Protein AF-A0A813C758-F1 (afdb_monomer_lite)

Organism: NCBI:txid1628268

Sequence (324 aa):
APADGSQAPSGPLAGEELGALRLGPLGNLARGEGVETLFAWAGPSEQALHRPSVRCGAGGLLHAEFRHLRARSARAPIFVEQIYHGRGSFESPLPLVYLLDDDVNPSMRVTAFLLKHRAGGFMVALPNTHAVSGIVTGLSEDGADQPSGFTEAEVACETPRRRPVGSVSVLLVDVPWSGLDLFRRGSSLRSSSLQLISILSGGAVVRPILAAALAAADAWINQAMAEPELQESMGEYATAAEEAAEDEVDGEGENEGEEPEPNEELARLRAHILERAAQSHPPPTGVGRASGAHGRRGARHLFPAGAGTGLSGGDLEHLRAAAG

Structure (mmCIF, N/CA/C/O backbone):
data_AF-A0A813C758-F1
#
_entry.id   AF-A0A813C758-F1
#
loop_
_atom_site.group_PDB
_atom_site.id
_atom_site.type_symbol
_atom_site.label_atom_id
_atom_site.label_alt_id
_atom_site.label_comp_id
_atom_site.label_asym_id
_atom_site.label_entity_id
_atom_site.label_seq_id
_atom_site.pdbx_PDB_ins_code
_atom_site.Cartn_x
_atom_site.Cartn_y
_atom_site.Cartn_z
_atom_site.occupancy
_atom_site.B_iso_or_equiv
_atom_site.auth_seq_id
_atom_site.auth_comp_id
_atom_site.auth_asym_id
_atom_site.auth_atom_id
_atom_site.pdbx_PDB_model_num
ATOM 1 N N . ALA A 1 1 ? -67.950 2.908 -24.629 1.00 43.66 1 ALA A N 1
ATOM 2 C CA . ALA A 1 1 ? -66.560 2.399 -24.676 1.00 43.66 1 ALA A CA 1
ATOM 3 C C . ALA A 1 1 ? -65.699 3.469 -25.345 1.00 43.66 1 ALA A C 1
ATOM 5 O O . ALA A 1 1 ? -66.255 4.199 -26.154 1.00 43.66 1 ALA A O 1
ATOM 6 N N . PRO A 1 2 ? -64.458 3.677 -24.884 1.00 64.62 2 PRO A N 1
ATOM 7 C CA . PRO A 1 2 ? -63.990 4.935 -24.300 1.00 64.62 2 PRO A CA 1
ATOM 8 C C . PRO A 1 2 ? -63.661 6.017 -25.333 1.00 64.62 2 PRO A C 1
ATOM 10 O O . PRO A 1 2 ? -63.225 5.711 -26.438 1.00 64.62 2 PRO A O 1
ATOM 13 N N . ALA A 1 3 ? -63.841 7.274 -24.924 1.00 50.78 3 ALA A N 1
ATOM 14 C CA . ALA A 1 3 ? -63.356 8.452 -25.624 1.00 50.78 3 ALA A CA 1
ATOM 15 C C . ALA A 1 3 ? -62.411 9.231 -24.700 1.00 50.78 3 ALA A C 1
ATOM 17 O O . ALA A 1 3 ? -62.763 9.570 -23.570 1.00 50.78 3 ALA A O 1
ATOM 18 N N . ASP A 1 4 ? -61.207 9.420 -25.227 1.00 51.53 4 ASP A N 1
ATOM 19 C CA . ASP A 1 4 ? -60.318 10.574 -25.117 1.00 51.53 4 ASP A CA 1
ATOM 20 C C . ASP A 1 4 ? -60.918 11.857 -24.519 1.00 51.53 4 ASP A C 1
ATOM 22 O O . ASP A 1 4 ? -62.048 12.237 -24.833 1.00 51.53 4 ASP A O 1
ATOM 26 N N . GLY A 1 5 ? -60.114 12.598 -23.750 1.00 50.66 5 GLY A N 1
ATOM 27 C CA . GLY A 1 5 ? -60.519 13.933 -23.312 1.00 50.66 5 GLY A CA 1
ATOM 28 C C . GLY A 1 5 ? -59.618 14.621 -22.293 1.00 50.66 5 GLY A C 1
ATOM 29 O O . GLY A 1 5 ? -60.009 14.793 -21.147 1.00 50.66 5 GLY A O 1
ATOM 30 N N . SER A 1 6 ? -58.432 15.038 -22.741 1.00 51.72 6 SER A N 1
ATOM 31 C CA . SER A 1 6 ? -57.832 16.360 -22.487 1.00 51.72 6 SER A CA 1
ATOM 32 C C . SER A 1 6 ? -58.446 17.233 -21.369 1.00 51.72 6 SER A C 1
ATOM 34 O O . SER A 1 6 ? -59.533 17.788 -21.537 1.00 51.72 6 SER A O 1
ATOM 36 N N . GLN A 1 7 ? -57.664 17.517 -20.320 1.00 51.41 7 GLN A N 1
ATOM 37 C CA . GLN A 1 7 ? -57.839 18.699 -19.464 1.00 51.41 7 GLN A CA 1
ATOM 38 C C . GLN A 1 7 ? -56.480 19.299 -19.052 1.00 51.41 7 GLN A C 1
ATOM 40 O O . GLN A 1 7 ? -55.715 18.709 -18.296 1.00 51.41 7 GLN A O 1
ATOM 45 N N . ALA A 1 8 ? -56.205 20.498 -19.573 1.00 50.47 8 ALA A N 1
ATOM 46 C CA . ALA A 1 8 ? -55.402 21.555 -18.939 1.00 50.47 8 ALA A CA 1
ATOM 47 C C . ALA A 1 8 ? -56.215 22.152 -17.741 1.00 50.47 8 ALA A C 1
ATOM 49 O O . ALA A 1 8 ? -57.393 21.793 -17.651 1.00 50.47 8 ALA A O 1
ATOM 50 N N . PRO A 1 9 ? -55.730 23.077 -16.867 1.00 59.28 9 PRO A N 1
ATOM 51 C CA . PRO A 1 9 ? -54.658 24.046 -17.098 1.00 59.28 9 PRO A CA 1
ATOM 52 C C . PRO A 1 9 ? -53.744 24.417 -15.906 1.00 59.28 9 PRO A C 1
ATOM 54 O O . PRO A 1 9 ? -53.947 24.090 -14.741 1.00 59.28 9 PRO A O 1
ATOM 57 N N . SER A 1 10 ? -52.737 25.191 -16.293 1.00 47.91 10 SER A N 1
ATOM 58 C CA . SER A 1 10 ? -51.883 26.112 -15.551 1.00 47.91 10 SER A CA 1
ATOM 59 C C . SER A 1 10 ? -52.571 26.862 -14.400 1.00 47.91 10 SER A C 1
ATOM 61 O O . SER A 1 10 ? -53.622 27.473 -14.585 1.00 47.91 10 SER A O 1
ATOM 63 N N . GLY A 1 11 ? -51.895 26.922 -13.251 1.00 44.00 11 GLY A N 1
ATOM 64 C CA . GLY A 1 11 ? -52.175 27.849 -12.156 1.00 44.00 11 GLY A CA 1
ATOM 65 C C . GLY A 1 11 ? -50.858 28.375 -11.562 1.00 44.00 11 GLY A C 1
ATOM 66 O O . GLY A 1 11 ? -49.963 27.564 -11.320 1.00 44.00 11 GLY A O 1
ATOM 67 N N . PRO A 1 12 ? -50.698 29.696 -11.352 1.00 59.31 12 PRO A N 1
ATOM 68 C CA . PRO A 1 12 ? -49.498 30.289 -10.773 1.00 59.31 12 PRO A CA 1
ATOM 69 C C . PRO A 1 12 ? -49.669 30.471 -9.263 1.00 59.31 12 PRO A C 1
ATOM 71 O O . PRO A 1 12 ? -50.702 30.977 -8.837 1.00 59.31 12 PRO A O 1
ATOM 74 N N . LEU A 1 13 ? -48.650 30.158 -8.460 1.00 50.31 13 LEU A N 1
ATOM 75 C CA . LEU A 1 13 ? -48.518 30.734 -7.121 1.00 50.31 13 LEU A CA 1
ATOM 76 C C . LEU A 1 13 ? -47.049 31.023 -6.811 1.00 50.31 13 LEU A C 1
ATOM 78 O O . LEU A 1 13 ? -46.212 30.131 -6.707 1.00 50.31 13 LEU A O 1
ATOM 82 N N . ALA A 1 14 ? -46.787 32.322 -6.706 1.00 45.34 14 ALA A N 1
ATOM 83 C CA . ALA A 1 14 ? -45.608 32.924 -6.124 1.00 45.34 14 ALA A CA 1
ATOM 84 C C . ALA A 1 14 ? -45.497 32.578 -4.631 1.00 45.34 14 ALA A C 1
ATOM 86 O O . ALA A 1 14 ? -46.507 32.416 -3.945 1.00 45.34 14 ALA A O 1
ATOM 87 N N . GLY A 1 15 ? -44.264 32.523 -4.134 1.00 41.78 15 GLY A N 1
ATOM 88 C CA . GLY A 1 15 ? -43.967 32.329 -2.720 1.00 41.78 15 GLY A CA 1
ATOM 89 C C . GLY A 1 15 ? -42.474 32.156 -2.478 1.00 41.78 15 GLY A C 1
ATOM 90 O O . GLY A 1 15 ? -42.035 31.085 -2.078 1.00 41.78 15 GLY A O 1
ATOM 91 N N . GLU A 1 16 ? -41.697 33.200 -2.776 1.00 46.56 16 GLU A N 1
ATOM 92 C CA . GLU A 1 16 ? -40.338 33.374 -2.260 1.00 46.56 16 GLU A CA 1
ATOM 93 C C . GLU A 1 16 ? -40.378 33.439 -0.723 1.00 46.56 16 GLU A C 1
ATOM 95 O O . GLU A 1 16 ? -40.901 34.394 -0.156 1.00 46.56 16 GLU A O 1
ATOM 100 N N . GLU A 1 17 ? -39.779 32.461 -0.044 1.00 44.97 17 GLU A N 1
ATOM 101 C CA . GLU A 1 17 ? -39.251 32.641 1.311 1.00 44.97 17 GLU A CA 1
ATOM 102 C C . GLU A 1 17 ? -37.758 32.306 1.301 1.00 44.97 17 GLU A C 1
ATOM 104 O O . GLU A 1 17 ? -37.331 31.154 1.383 1.00 44.97 17 GLU A O 1
ATOM 109 N N . LEU A 1 18 ? -36.947 33.357 1.178 1.00 49.91 18 LEU A N 1
ATOM 110 C CA . LEU A 1 18 ? -35.521 33.329 1.466 1.00 49.91 18 LEU A CA 1
ATOM 111 C C . LEU A 1 18 ? -35.336 33.353 2.988 1.00 49.91 18 LEU A C 1
ATOM 113 O O . LEU A 1 18 ? -35.460 34.393 3.636 1.00 49.91 18 LEU A O 1
ATOM 117 N N . GLY A 1 19 ? -35.013 32.193 3.555 1.00 41.62 19 GLY A N 1
ATOM 118 C CA . GLY A 1 19 ? -34.538 32.065 4.929 1.00 41.62 19 GLY A CA 1
ATOM 119 C C . GLY A 1 19 ? -33.162 32.710 5.092 1.00 41.62 19 GLY A C 1
ATOM 120 O O . GLY A 1 19 ? -32.136 32.117 4.765 1.00 41.62 19 GLY A O 1
ATOM 121 N N . ALA A 1 20 ? -33.149 33.934 5.615 1.00 41.50 20 ALA A N 1
ATOM 122 C CA . ALA A 1 20 ? -31.956 34.656 6.032 1.00 41.50 20 ALA A CA 1
ATOM 123 C C . ALA A 1 20 ? -31.310 33.993 7.264 1.00 41.50 20 ALA A C 1
ATOM 125 O O . ALA A 1 20 ? -31.869 34.000 8.364 1.00 41.50 20 ALA A O 1
ATOM 126 N N . LEU A 1 21 ? -30.096 33.459 7.100 1.00 43.59 21 LEU A N 1
ATOM 127 C CA . LEU A 1 21 ? -29.238 33.079 8.221 1.00 43.59 21 LEU A CA 1
ATOM 128 C C . LEU A 1 21 ? -28.678 34.342 8.885 1.00 43.59 21 LEU A C 1
ATOM 130 O O . LEU A 1 21 ? -27.930 35.118 8.293 1.00 43.59 21 LEU A O 1
ATOM 134 N N . ARG A 1 22 ? -29.077 34.534 10.145 1.00 38.88 22 ARG A N 1
ATOM 135 C CA . ARG A 1 22 ? -28.585 35.565 11.060 1.00 38.88 22 ARG A CA 1
ATOM 136 C C . ARG A 1 22 ? -27.088 35.385 11.326 1.00 38.88 22 ARG A C 1
ATOM 138 O O . ARG A 1 22 ? -26.687 34.442 12.003 1.00 38.88 22 ARG A O 1
ATOM 145 N N . LEU A 1 23 ? -26.289 36.349 10.877 1.00 41.66 23 LEU A N 1
ATOM 146 C CA . LEU A 1 23 ? -24.963 36.632 11.422 1.00 41.66 23 LEU A CA 1
ATOM 147 C C . LEU A 1 23 ? -25.129 37.373 12.758 1.00 41.66 23 LEU A C 1
ATOM 149 O O . LEU A 1 23 ? -25.805 38.400 12.831 1.00 41.66 23 LEU A O 1
ATOM 153 N N . GLY A 1 24 ? -24.549 36.820 13.824 1.00 40.53 24 GLY A N 1
ATOM 154 C CA . GLY A 1 24 ? -24.479 37.455 15.141 1.00 40.53 24 GLY A CA 1
ATOM 155 C C . GLY A 1 24 ? -23.374 38.524 15.210 1.00 40.53 24 GLY A C 1
ATOM 156 O O . GLY A 1 24 ? -22.383 38.416 14.487 1.00 40.53 24 GLY A O 1
ATOM 157 N N . PRO A 1 25 ? -23.518 39.554 16.065 1.00 49.56 25 PRO A N 1
ATOM 158 C CA . PRO A 1 25 ? -22.588 40.678 16.125 1.00 49.56 25 PRO A CA 1
ATOM 159 C C . PRO A 1 25 ? -21.361 40.375 16.999 1.00 49.56 25 PRO A C 1
ATOM 161 O O . PRO A 1 25 ? -21.489 40.027 18.172 1.00 49.56 25 PRO A O 1
ATOM 164 N N . LEU A 1 26 ? -20.165 40.589 16.443 1.00 38.47 26 LEU A N 1
ATOM 165 C CA . LEU A 1 26 ? -18.926 40.741 17.207 1.00 38.47 26 LEU A CA 1
ATOM 166 C C . LEU A 1 26 ? -18.794 42.206 17.639 1.00 38.47 26 LEU A C 1
ATOM 168 O O . LEU A 1 26 ? -18.576 43.099 16.821 1.00 38.47 26 LEU A O 1
ATOM 172 N N . GLY A 1 27 ? -18.982 42.439 18.937 1.00 39.25 27 GLY A N 1
ATOM 173 C CA . GLY A 1 27 ? -18.745 43.716 19.601 1.00 39.25 27 GLY A CA 1
ATOM 174 C C . GLY A 1 27 ? -17.296 43.844 20.073 1.00 39.25 27 GLY A C 1
ATOM 175 O O . GLY A 1 27 ? -16.755 42.946 20.711 1.00 39.25 27 GLY A O 1
ATOM 176 N N . ASN A 1 28 ? -16.708 44.992 19.742 1.00 39.12 28 ASN A N 1
ATOM 177 C CA . ASN A 1 28 ? -15.352 45.448 20.038 1.00 39.12 28 ASN A CA 1
ATOM 178 C C . ASN A 1 28 ? -15.055 45.675 21.532 1.00 39.12 28 ASN A C 1
ATOM 180 O O . ASN A 1 28 ? -15.877 46.249 22.241 1.00 39.12 28 ASN A O 1
ATOM 184 N N . LEU A 1 29 ? -13.803 45.417 21.927 1.00 37.94 29 LEU A N 1
ATOM 185 C CA . LEU A 1 29 ? -13.019 46.172 22.923 1.00 37.94 29 LEU A CA 1
ATOM 186 C C . LEU A 1 29 ? -11.552 46.137 22.415 1.00 37.94 29 LEU A C 1
ATOM 188 O O . LEU A 1 29 ? -10.986 45.058 22.301 1.00 37.94 29 LEU A O 1
ATOM 192 N N . ALA A 1 30 ? -11.007 47.198 21.796 1.00 36.88 30 ALA A N 1
ATOM 193 C CA . ALA A 1 30 ? -10.188 48.270 22.407 1.00 36.88 30 ALA A CA 1
ATOM 194 C C . ALA A 1 30 ? -9.102 47.729 23.371 1.00 36.88 30 ALA A C 1
ATOM 196 O O . ALA A 1 30 ? -9.439 46.980 24.274 1.00 36.88 30 ALA A O 1
ATOM 197 N N . ARG A 1 31 ? -7.810 48.088 23.345 1.00 36.16 31 ARG A N 1
ATOM 198 C CA . ARG A 1 31 ? -7.036 49.227 22.805 1.00 36.16 31 ARG A CA 1
ATOM 199 C C . ARG A 1 31 ? -5.538 48.924 23.061 1.00 36.16 31 ARG A C 1
ATOM 201 O O . ARG A 1 31 ? -5.247 48.211 24.014 1.00 36.16 31 ARG A O 1
ATOM 208 N N . GLY A 1 32 ? -4.627 49.563 22.322 1.00 30.53 32 GLY A N 1
ATOM 209 C CA . GLY A 1 32 ? -3.203 49.713 22.684 1.00 30.53 32 GLY A CA 1
ATOM 210 C C . GLY A 1 32 ? -2.290 49.693 21.454 1.00 30.53 32 GLY A C 1
ATOM 211 O O . GLY A 1 32 ? -2.006 48.618 20.952 1.00 30.53 32 GLY A O 1
ATOM 212 N N . GLU A 1 33 ? -2.072 50.843 20.799 1.00 35.44 33 GLU A N 1
ATOM 213 C CA . GLU A 1 33 ? -0.770 51.562 20.775 1.00 35.44 33 GLU A CA 1
ATOM 214 C C . GLU A 1 33 ? 0.324 50.751 20.039 1.00 35.44 33 GLU A C 1
ATOM 216 O O . GLU A 1 33 ? 0.753 49.717 20.519 1.00 35.44 33 GLU A O 1
ATOM 221 N N . GLY A 1 34 ? 0.812 51.068 18.837 1.00 33.19 34 GLY A N 1
ATOM 222 C CA . GLY A 1 34 ? 1.019 52.353 18.181 1.00 33.19 34 GLY A CA 1
ATOM 223 C C . GLY A 1 34 ? 2.516 52.664 18.159 1.00 33.19 34 GLY A C 1
ATOM 224 O O . GLY A 1 34 ? 2.966 53.322 19.079 1.00 33.19 34 GLY A O 1
ATOM 225 N N . VAL A 1 35 ? 3.264 52.223 17.135 1.00 32.66 35 VAL A N 1
ATOM 226 C CA . VAL A 1 35 ? 4.523 52.862 16.693 1.00 32.66 35 VAL A CA 1
ATOM 227 C C . VAL A 1 35 ? 4.731 52.580 15.200 1.00 32.66 35 VAL A C 1
ATOM 229 O O . VAL A 1 35 ? 4.843 51.432 14.774 1.00 32.66 35 VAL A O 1
ATOM 232 N N . GLU A 1 36 ? 4.761 53.650 14.413 1.00 33.16 36 GLU A N 1
ATOM 233 C CA . GLU A 1 36 ? 5.214 53.689 13.025 1.00 33.16 36 GLU A CA 1
ATOM 234 C C . GLU A 1 36 ? 6.724 53.445 12.950 1.00 33.16 36 GLU A C 1
ATOM 236 O O . GLU A 1 36 ? 7.486 54.061 13.695 1.00 33.16 36 GLU A O 1
ATOM 241 N N . THR A 1 37 ? 7.200 52.657 11.984 1.00 29.64 37 THR A N 1
ATOM 242 C CA . THR A 1 37 ? 8.491 52.965 11.348 1.00 29.64 37 THR A CA 1
ATOM 243 C C . THR A 1 37 ? 8.544 52.399 9.931 1.00 29.64 37 THR A C 1
ATOM 245 O O . THR A 1 37 ? 8.705 51.203 9.709 1.00 29.64 37 THR A O 1
ATOM 248 N N . LEU A 1 38 ? 8.407 53.304 8.960 1.00 29.16 38 LEU A N 1
ATOM 249 C CA . LEU A 1 38 ? 8.985 53.177 7.626 1.00 29.16 38 LEU A CA 1
ATOM 250 C C . LEU A 1 38 ? 10.497 52.983 7.754 1.00 29.16 38 LEU A C 1
ATOM 252 O O . LEU A 1 38 ? 11.125 53.800 8.413 1.00 29.16 38 LEU A O 1
ATOM 256 N N . PHE A 1 39 ? 11.086 52.030 7.033 1.00 25.33 39 PHE A N 1
ATOM 257 C CA . PHE A 1 39 ? 12.361 52.269 6.356 1.00 25.33 39 PHE A CA 1
ATOM 258 C C . PHE A 1 39 ? 12.508 51.341 5.149 1.00 25.33 39 PHE A C 1
ATOM 260 O O . PHE A 1 39 ? 12.476 50.118 5.249 1.00 25.33 39 PHE A O 1
ATOM 267 N N . ALA A 1 40 ? 12.663 51.983 3.995 1.00 31.52 40 ALA A N 1
ATOM 268 C CA . ALA A 1 40 ? 13.217 51.409 2.787 1.00 31.52 40 ALA A CA 1
ATOM 269 C C . ALA A 1 40 ? 14.642 50.905 3.049 1.00 31.52 40 ALA A C 1
ATOM 271 O O . ALA A 1 40 ? 15.398 51.550 3.780 1.00 31.52 40 ALA A O 1
ATOM 272 N N . TRP A 1 41 ? 15.043 49.824 2.378 1.00 27.16 41 TRP A N 1
ATOM 273 C CA . TRP A 1 41 ? 16.459 49.515 2.227 1.00 27.16 41 TRP A CA 1
ATOM 274 C C . TRP A 1 41 ? 16.791 49.129 0.791 1.00 27.16 41 TRP A C 1
ATOM 276 O O . TRP A 1 41 ? 16.258 48.182 0.218 1.00 27.16 41 TRP A O 1
ATOM 286 N N . ALA A 1 42 ? 17.647 49.968 0.223 1.00 28.84 42 ALA A N 1
ATOM 287 C CA . ALA A 1 42 ? 18.334 49.805 -1.034 1.00 28.84 42 ALA A CA 1
ATOM 288 C C . ALA A 1 42 ? 19.498 48.808 -0.872 1.00 28.84 42 ALA A C 1
ATOM 290 O O . ALA A 1 42 ? 20.030 48.642 0.225 1.00 28.84 42 ALA A O 1
ATOM 291 N N . GLY A 1 43 ? 19.952 48.208 -1.978 1.00 28.72 43 GLY A N 1
ATOM 292 C CA . GLY A 1 43 ? 21.362 47.796 -2.085 1.00 28.72 43 GLY A CA 1
ATOM 293 C C . GLY A 1 43 ? 22.289 49.028 -2.043 1.00 28.72 43 GLY A C 1
ATOM 294 O O . GLY A 1 43 ? 21.778 50.149 -1.979 1.00 28.72 43 GLY A O 1
ATOM 295 N N . PRO A 1 44 ? 23.627 48.906 -2.153 1.00 46.47 44 PRO A N 1
ATOM 296 C CA . PRO A 1 44 ? 24.441 47.735 -2.500 1.00 46.47 44 PRO A CA 1
ATOM 297 C C . PRO A 1 44 ? 25.614 47.497 -1.513 1.00 46.47 44 PRO A C 1
ATOM 299 O O . PRO A 1 44 ? 25.881 48.315 -0.638 1.00 46.47 44 PRO A O 1
ATOM 302 N N . SER A 1 45 ? 26.375 46.412 -1.681 1.00 29.70 45 SER A N 1
ATOM 303 C CA . SER A 1 45 ? 27.853 46.461 -1.658 1.00 29.70 45 SER A CA 1
ATOM 304 C C . SER A 1 45 ? 28.472 45.087 -1.900 1.00 29.70 45 SER A C 1
ATOM 306 O O . SER A 1 45 ? 28.132 44.088 -1.271 1.00 29.70 45 SER A O 1
ATOM 308 N N . GLU A 1 46 ? 29.413 45.084 -2.840 1.00 38.97 46 GLU A N 1
ATOM 309 C CA . GLU A 1 46 ? 30.468 44.095 -2.981 1.00 38.97 46 GLU A CA 1
ATOM 310 C C . GLU A 1 46 ? 31.170 43.865 -1.643 1.00 38.97 46 GLU A C 1
ATOM 312 O O . GLU A 1 46 ? 31.615 44.813 -0.997 1.00 38.97 46 GLU A O 1
ATOM 317 N N . GLN A 1 47 ? 31.381 42.601 -1.293 1.00 35.38 47 GLN A N 1
ATOM 318 C CA . GLN A 1 47 ? 32.614 42.203 -0.636 1.00 35.38 47 GLN A CA 1
ATOM 319 C C . GLN A 1 47 ? 32.955 40.768 -1.022 1.00 35.38 47 GLN A C 1
ATOM 321 O O . GLN A 1 47 ? 32.213 39.816 -0.788 1.00 35.38 47 GLN A O 1
ATOM 326 N N . ALA A 1 48 ? 34.093 40.672 -1.700 1.00 43.12 48 ALA A N 1
ATOM 327 C CA . ALA A 1 48 ? 34.728 39.458 -2.146 1.00 43.12 48 ALA A CA 1
ATOM 328 C C . ALA A 1 48 ? 35.072 38.555 -0.957 1.00 43.12 48 ALA A C 1
ATOM 330 O O . ALA A 1 48 ? 35.834 38.942 -0.073 1.00 43.12 48 ALA A O 1
ATOM 331 N N . LEU A 1 49 ? 34.587 37.317 -0.997 1.00 35.34 49 LEU A N 1
ATOM 332 C CA . LEU A 1 49 ? 35.181 36.211 -0.262 1.00 35.34 49 LEU A CA 1
ATOM 333 C C . LEU A 1 49 ? 35.468 35.070 -1.236 1.00 35.34 49 LEU A C 1
ATOM 335 O O . LEU A 1 49 ? 34.604 34.579 -1.961 1.00 35.34 49 LEU A O 1
ATOM 339 N N . HIS A 1 50 ? 36.753 34.733 -1.263 1.00 33.47 50 HIS A N 1
ATOM 340 C CA . HIS A 1 50 ? 37.410 33.654 -1.979 1.00 33.47 50 HIS A CA 1
ATOM 341 C C . HIS A 1 50 ? 36.537 32.408 -2.192 1.00 33.47 50 HIS A C 1
ATOM 343 O O . HIS A 1 50 ? 36.257 31.658 -1.260 1.00 33.47 50 HIS A O 1
ATOM 349 N N . ARG A 1 51 ? 36.221 32.113 -3.459 1.00 31.86 51 ARG A N 1
ATOM 350 C CA . ARG A 1 51 ? 35.928 30.743 -3.897 1.00 31.86 51 ARG A CA 1
ATOM 351 C C . ARG A 1 51 ? 37.254 30.013 -4.133 1.00 31.86 51 ARG A C 1
ATOM 353 O O . ARG A 1 51 ? 38.066 30.517 -4.914 1.00 31.86 51 ARG A O 1
ATOM 360 N N . PRO A 1 52 ? 37.499 28.831 -3.542 1.00 32.28 52 PRO A N 1
ATOM 361 C CA . PRO A 1 52 ? 38.525 27.947 -4.065 1.00 32.28 52 PRO A CA 1
ATOM 362 C C . PRO A 1 52 ? 38.062 27.456 -5.441 1.00 32.28 52 PRO A C 1
ATOM 364 O O . PRO A 1 52 ? 37.055 26.764 -5.580 1.00 32.28 52 PRO A O 1
ATOM 367 N N . SER A 1 53 ? 38.790 27.876 -6.473 1.00 30.39 53 SER A N 1
ATOM 368 C CA . SER A 1 53 ? 38.662 27.363 -7.832 1.00 30.39 53 SER A CA 1
ATOM 369 C C . SER A 1 53 ? 39.152 25.916 -7.846 1.00 30.39 53 SER A C 1
ATOM 371 O O . SER A 1 53 ? 40.349 25.651 -7.955 1.00 30.39 53 SER A O 1
ATOM 373 N N . VAL A 1 54 ? 38.229 24.970 -7.683 1.00 36.75 54 VAL A N 1
ATOM 374 C CA . VAL A 1 54 ? 38.485 23.567 -8.002 1.00 36.75 54 VAL A CA 1
ATOM 375 C C . VAL A 1 54 ? 38.286 23.425 -9.505 1.00 36.75 54 VAL A C 1
ATOM 377 O O . VAL A 1 54 ? 37.166 23.458 -10.012 1.00 36.75 54 VAL A O 1
ATOM 380 N N . ARG A 1 55 ? 39.398 23.302 -10.234 1.00 32.47 55 ARG A N 1
ATOM 381 C CA . ARG A 1 55 ? 39.388 22.811 -11.613 1.00 32.47 55 ARG A CA 1
ATOM 382 C C . ARG A 1 55 ? 38.908 21.360 -11.588 1.00 32.47 55 ARG A C 1
ATOM 384 O O . ARG A 1 55 ? 39.703 20.457 -11.345 1.00 32.47 55 ARG A O 1
ATOM 391 N N . CYS A 1 56 ? 37.626 21.135 -11.849 1.00 34.66 56 CYS A N 1
ATOM 392 C CA . CYS A 1 56 ? 37.142 19.817 -12.238 1.00 34.66 56 CYS A CA 1
ATOM 393 C C . CYS A 1 56 ? 37.605 19.551 -13.673 1.00 34.66 56 CYS A C 1
ATOM 395 O O . CYS A 1 56 ? 37.121 20.164 -14.623 1.00 34.66 56 CYS A O 1
ATOM 397 N N . GLY A 1 57 ? 38.589 18.662 -13.808 1.00 32.69 57 GLY A N 1
ATOM 398 C CA . GLY A 1 57 ? 38.912 18.030 -15.078 1.00 32.69 57 GLY A CA 1
ATOM 399 C C . GLY A 1 57 ? 37.700 17.248 -15.574 1.00 32.69 57 GLY A C 1
ATOM 400 O O . GLY A 1 57 ? 37.087 16.487 -14.826 1.00 32.69 57 GLY A O 1
ATOM 401 N N . ALA A 1 58 ? 37.338 17.479 -16.831 1.00 44.59 58 ALA A N 1
ATOM 402 C CA . ALA A 1 58 ? 36.320 16.722 -17.532 1.00 44.59 58 ALA A CA 1
ATOM 403 C C . ALA A 1 58 ? 36.739 15.243 -17.626 1.00 44.59 58 ALA A C 1
ATOM 405 O O . ALA A 1 58 ? 37.840 14.942 -18.081 1.00 44.59 58 ALA A O 1
ATOM 406 N N . GLY A 1 59 ? 35.845 14.343 -17.209 1.00 40.88 59 GLY A N 1
ATOM 407 C CA . GLY A 1 59 ? 35.974 12.894 -17.402 1.00 40.88 59 GLY A CA 1
ATOM 408 C C . GLY A 1 59 ? 36.194 12.103 -16.111 1.00 40.88 59 GLY A C 1
ATOM 409 O O . GLY A 1 59 ? 37.298 11.638 -15.856 1.00 40.88 59 GLY A O 1
ATOM 410 N N . GLY A 1 60 ? 35.141 11.906 -15.305 1.00 38.69 60 GLY A N 1
ATOM 411 C CA . GLY A 1 60 ? 35.226 10.959 -14.182 1.00 38.69 60 GLY A CA 1
ATOM 412 C C . GLY A 1 60 ? 34.067 10.902 -13.180 1.00 38.69 60 GLY A C 1
ATOM 413 O O . GLY A 1 60 ? 34.064 10.007 -12.341 1.00 38.69 60 GLY A O 1
ATOM 414 N N . LEU A 1 61 ? 33.080 11.803 -13.235 1.00 37.56 61 LEU A N 1
ATOM 415 C CA . LEU A 1 61 ? 32.073 11.926 -12.163 1.00 37.56 61 LEU A CA 1
ATOM 416 C C . LEU A 1 61 ? 30.778 11.116 -12.348 1.00 37.56 61 LEU A C 1
ATOM 418 O O . LEU A 1 61 ? 30.084 10.884 -11.368 1.00 37.56 61 LEU A O 1
ATOM 422 N N . LEU A 1 62 ? 30.490 10.574 -13.535 1.00 40.47 62 LEU A N 1
ATOM 423 C CA . LEU A 1 62 ? 29.264 9.785 -13.758 1.00 40.47 62 LEU A CA 1
ATOM 424 C C . LEU A 1 62 ? 29.348 8.326 -13.264 1.00 40.47 62 LEU A C 1
ATOM 426 O O . LEU A 1 62 ? 28.377 7.584 -13.352 1.00 40.47 62 LEU A O 1
ATOM 430 N N . HIS A 1 63 ? 30.495 7.884 -12.737 1.00 34.25 63 HIS A N 1
ATOM 431 C CA . HIS A 1 63 ? 30.684 6.492 -12.302 1.00 34.25 63 HIS A CA 1
ATOM 432 C C . HIS A 1 63 ? 30.575 6.285 -10.781 1.00 34.25 63 HIS A C 1
ATOM 434 O O . HIS A 1 63 ? 30.377 5.156 -10.329 1.00 34.25 63 HIS A O 1
ATOM 440 N N . ALA A 1 64 ? 30.692 7.351 -9.981 1.00 31.95 64 ALA A N 1
ATOM 441 C CA . ALA A 1 64 ? 30.629 7.263 -8.520 1.00 31.95 64 ALA A CA 1
ATOM 442 C C . ALA A 1 64 ? 29.182 7.270 -7.996 1.00 31.95 64 ALA A C 1
ATOM 444 O O . ALA A 1 64 ? 28.846 6.451 -7.139 1.00 31.95 64 ALA A O 1
ATOM 445 N N . GLU A 1 65 ? 28.306 8.106 -8.561 1.00 34.34 65 GLU A N 1
ATOM 446 C CA . GLU A 1 65 ? 26.888 8.158 -8.170 1.00 34.34 65 GLU A CA 1
ATOM 447 C C . GLU A 1 65 ? 26.122 6.903 -8.610 1.00 34.34 65 GLU A C 1
ATOM 449 O O . GLU A 1 65 ? 25.378 6.321 -7.818 1.00 34.34 65 GLU A O 1
ATOM 454 N N . PHE A 1 66 ? 26.432 6.367 -9.796 1.00 30.11 66 PHE A N 1
ATOM 455 C CA . PHE A 1 66 ? 25.845 5.114 -10.287 1.00 30.11 66 PHE A CA 1
ATOM 456 C C . PHE A 1 66 ? 26.173 3.903 -9.395 1.00 30.11 66 PHE A C 1
ATOM 458 O O . PHE A 1 66 ? 25.354 2.999 -9.229 1.00 30.11 66 PHE A O 1
ATOM 465 N N . ARG A 1 67 ? 27.358 3.877 -8.761 1.00 35.19 67 ARG A N 1
ATOM 466 C CA . ARG A 1 67 ? 27.715 2.823 -7.793 1.00 35.19 67 ARG A CA 1
ATOM 467 C C . ARG A 1 67 ? 26.964 2.965 -6.471 1.00 35.19 67 ARG A C 1
ATOM 469 O O . ARG A 1 67 ? 26.668 1.944 -5.855 1.00 35.19 67 ARG A O 1
ATOM 476 N N . HIS A 1 68 ? 26.647 4.183 -6.033 1.00 38.34 68 HIS A N 1
ATOM 477 C CA . HIS A 1 68 ? 25.837 4.401 -4.831 1.00 38.34 68 HIS A CA 1
ATOM 478 C C . HIS A 1 68 ? 24.368 4.024 -5.047 1.00 38.34 68 HIS A C 1
ATOM 480 O O . HIS A 1 68 ? 23.808 3.344 -4.184 1.00 38.34 68 HIS A O 1
ATOM 486 N N . LEU A 1 69 ? 23.781 4.334 -6.209 1.00 38.47 69 LEU A N 1
ATOM 487 C CA . LEU A 1 69 ? 22.439 3.855 -6.567 1.00 38.47 69 LEU A CA 1
ATOM 488 C C . LEU A 1 69 ? 22.381 2.324 -6.690 1.00 38.47 69 LEU A C 1
ATOM 490 O O . LEU A 1 69 ? 21.504 1.705 -6.088 1.00 38.47 69 LEU A O 1
ATOM 494 N N . ARG A 1 70 ? 23.360 1.675 -7.344 1.00 42.00 70 ARG A N 1
ATOM 495 C CA . ARG A 1 70 ? 23.425 0.196 -7.394 1.00 42.00 70 ARG A CA 1
ATOM 496 C C . ARG A 1 70 ? 23.622 -0.447 -6.018 1.00 42.00 70 ARG A C 1
ATOM 498 O O . ARG A 1 70 ? 23.027 -1.483 -5.743 1.00 42.00 70 ARG A O 1
ATOM 505 N N . ALA A 1 71 ? 24.432 0.149 -5.140 1.00 45.00 71 ALA A N 1
ATOM 506 C CA . ALA A 1 71 ? 24.665 -0.385 -3.796 1.00 45.00 71 ALA A CA 1
ATOM 507 C C . ALA A 1 71 ? 23.450 -0.212 -2.863 1.00 45.00 71 ALA A C 1
ATOM 509 O O . ALA A 1 71 ? 23.208 -1.076 -2.016 1.00 45.00 71 ALA A O 1
ATOM 510 N N . ARG A 1 72 ? 22.669 0.868 -3.024 1.00 49.81 72 ARG A N 1
ATOM 511 C CA . ARG A 1 72 ? 21.378 1.050 -2.335 1.00 49.81 72 ARG A CA 1
ATOM 512 C C . ARG A 1 72 ? 20.318 0.092 -2.884 1.00 49.81 72 ARG A C 1
ATOM 514 O O . ARG A 1 72 ? 19.657 -0.586 -2.099 1.00 49.81 72 ARG A O 1
ATOM 521 N N . SER A 1 73 ? 20.255 -0.057 -4.208 1.00 50.38 73 SER A N 1
ATOM 522 C CA . SER A 1 73 ? 19.383 -1.016 -4.896 1.00 50.38 73 SER A CA 1
ATOM 523 C C . SER A 1 73 ? 19.668 -2.462 -4.478 1.00 50.38 73 SER A C 1
ATOM 525 O O . SER A 1 73 ? 18.727 -3.193 -4.218 1.00 50.38 73 SER A O 1
ATOM 527 N N . ALA A 1 74 ? 20.924 -2.871 -4.256 1.00 55.25 74 ALA A N 1
ATOM 528 C CA . ALA A 1 74 ? 21.246 -4.240 -3.827 1.00 55.25 74 ALA A CA 1
ATOM 529 C C . ALA A 1 74 ? 20.683 -4.632 -2.439 1.00 55.25 74 ALA A C 1
ATOM 531 O O . ALA A 1 74 ? 20.522 -5.817 -2.151 1.00 55.25 74 ALA A O 1
ATOM 532 N N . ARG A 1 75 ? 20.366 -3.663 -1.564 1.00 56.31 75 ARG A N 1
ATOM 533 C CA . ARG A 1 75 ? 19.721 -3.921 -0.257 1.00 56.31 75 ARG A CA 1
ATOM 534 C C . ARG A 1 75 ? 18.193 -3.951 -0.331 1.00 56.31 75 ARG A C 1
ATOM 536 O O . ARG A 1 75 ? 17.556 -4.513 0.561 1.00 56.31 75 ARG A O 1
ATOM 543 N N . ALA A 1 76 ? 17.619 -3.361 -1.372 1.00 60.69 76 ALA A N 1
ATOM 544 C CA . ALA A 1 76 ? 16.184 -3.256 -1.574 1.00 60.69 76 ALA A CA 1
ATOM 545 C C . ALA A 1 76 ? 15.467 -4.608 -1.783 1.00 60.69 76 ALA A C 1
ATOM 547 O O . ALA A 1 76 ? 14.489 -4.852 -1.066 1.00 60.69 76 ALA A O 1
ATOM 548 N N . PRO A 1 77 ? 15.952 -5.537 -2.639 1.00 60.06 77 PRO A N 1
ATOM 549 C CA . PRO A 1 77 ? 15.304 -6.831 -2.807 1.00 60.06 77 PRO A CA 1
ATOM 550 C C . PRO A 1 77 ? 15.374 -7.636 -1.513 1.00 60.06 77 PRO A C 1
ATOM 552 O O . PRO A 1 77 ? 14.380 -8.228 -1.129 1.00 60.06 77 PRO A O 1
ATOM 555 N N . ILE A 1 78 ? 16.463 -7.544 -0.740 1.00 61.59 78 ILE A N 1
ATOM 556 C CA . ILE A 1 78 ? 16.576 -8.226 0.560 1.00 61.59 78 ILE A CA 1
ATOM 557 C C . ILE A 1 78 ? 15.514 -7.723 1.548 1.00 61.59 78 ILE A C 1
ATOM 559 O O . ILE A 1 78 ? 14.941 -8.509 2.302 1.00 61.59 78 ILE A O 1
ATOM 563 N N . PHE A 1 79 ? 15.230 -6.416 1.570 1.00 64.25 79 PHE A N 1
ATOM 564 C CA . PHE A 1 79 ? 14.209 -5.858 2.457 1.00 64.25 79 PHE A CA 1
ATOM 565 C C . PHE A 1 79 ? 12.816 -6.418 2.151 1.00 64.25 79 PHE A C 1
ATOM 567 O O . PHE A 1 79 ? 12.096 -6.769 3.092 1.00 64.25 79 PHE A O 1
ATOM 574 N N . VAL A 1 80 ? 12.466 -6.508 0.864 1.00 66.81 80 VAL A N 1
ATOM 575 C CA . VAL A 1 80 ? 11.176 -7.020 0.386 1.00 66.81 80 VAL A CA 1
ATOM 576 C C . VAL A 1 80 ? 11.111 -8.544 0.473 1.00 66.81 80 VAL A C 1
ATOM 578 O O . VAL A 1 80 ? 10.147 -9.086 1.008 1.00 66.81 80 VAL A O 1
ATOM 581 N N . GLU A 1 81 ? 12.154 -9.259 0.077 1.00 66.81 81 GLU A N 1
ATOM 582 C CA . GLU A 1 81 ? 12.221 -10.712 0.204 1.00 66.81 81 GLU A CA 1
ATOM 583 C C . GLU A 1 81 ? 12.112 -11.160 1.657 1.00 66.81 81 GLU A C 1
ATOM 585 O O . GLU A 1 81 ? 11.343 -12.073 1.938 1.00 66.81 81 GLU A O 1
ATOM 590 N N . GLN A 1 82 ? 12.773 -10.486 2.605 1.00 60.84 82 GLN A N 1
ATOM 591 C CA . GLN A 1 82 ? 12.604 -10.774 4.036 1.00 60.84 82 GLN A CA 1
ATOM 592 C C . GLN A 1 82 ? 11.153 -10.620 4.504 1.00 60.84 82 GLN A C 1
ATOM 594 O O . GLN A 1 82 ? 10.732 -11.280 5.456 1.00 60.84 82 GLN A O 1
ATOM 599 N N . ILE A 1 83 ? 10.395 -9.735 3.860 1.00 63.00 83 ILE A N 1
ATOM 600 C CA . ILE A 1 83 ? 8.988 -9.517 4.163 1.00 63.00 83 ILE A CA 1
ATOM 601 C C . ILE A 1 83 ? 8.120 -10.669 3.618 1.00 63.00 83 ILE A C 1
ATOM 603 O O . ILE A 1 83 ? 7.213 -11.114 4.327 1.00 63.00 83 ILE A O 1
ATOM 607 N N . TYR A 1 84 ? 8.413 -11.184 2.419 1.00 62.72 84 TYR A N 1
ATOM 608 C CA . TYR A 1 84 ? 7.651 -12.274 1.788 1.00 62.72 84 TYR A CA 1
ATOM 609 C C . TYR A 1 84 ? 8.063 -13.678 2.268 1.00 62.72 84 TYR A C 1
ATOM 611 O O . TYR A 1 84 ? 7.208 -14.499 2.602 1.00 62.72 84 TYR A O 1
ATOM 619 N N . HIS A 1 85 ? 9.361 -13.958 2.386 1.00 60.06 85 HIS A N 1
ATOM 620 C CA . HIS A 1 85 ? 9.898 -15.299 2.659 1.00 60.06 85 HIS A CA 1
ATOM 621 C C . HIS A 1 85 ? 9.642 -15.782 4.094 1.00 60.06 85 HIS A C 1
ATOM 623 O O . HIS A 1 85 ? 9.714 -16.974 4.380 1.00 60.06 85 HIS A O 1
ATOM 629 N N . GLY A 1 86 ? 9.276 -14.881 5.010 1.00 53.50 86 GLY A N 1
ATOM 630 C CA . GLY A 1 86 ? 8.901 -15.249 6.376 1.00 53.50 86 GLY A CA 1
ATOM 631 C C . GLY A 1 86 ? 7.508 -15.880 6.519 1.00 53.50 86 GLY A C 1
ATOM 632 O O . GLY A 1 86 ? 7.151 -16.278 7.630 1.00 53.50 86 GLY A O 1
ATOM 633 N N . ARG A 1 87 ? 6.681 -15.934 5.460 1.00 53.09 87 ARG A N 1
ATOM 634 C CA . ARG A 1 87 ? 5.266 -16.341 5.557 1.00 53.09 87 ARG A CA 1
ATOM 635 C C . ARG A 1 87 ? 4.799 -17.172 4.357 1.00 53.09 87 ARG A C 1
ATOM 637 O O . ARG A 1 87 ? 4.046 -16.698 3.518 1.00 53.09 87 ARG A O 1
ATOM 644 N N . GLY A 1 88 ? 5.182 -18.446 4.319 1.00 47.50 88 GLY A N 1
ATOM 645 C CA . GLY A 1 88 ? 4.800 -19.410 3.273 1.00 47.50 88 GLY A CA 1
ATOM 646 C C . GLY A 1 88 ? 3.327 -19.856 3.254 1.00 47.50 88 GLY A C 1
ATOM 647 O O . GLY A 1 88 ? 3.058 -21.033 3.046 1.00 47.50 88 GLY A O 1
ATOM 648 N N . SER A 1 89 ? 2.357 -18.969 3.496 1.00 61.62 89 SER A N 1
ATOM 649 C CA . SER A 1 89 ? 0.937 -19.287 3.280 1.00 61.62 89 SER A CA 1
ATOM 650 C C . SER A 1 89 ? 0.197 -18.118 2.638 1.00 61.62 89 SER A C 1
ATOM 652 O O . SER A 1 89 ? 0.239 -16.996 3.148 1.00 61.62 89 SER A O 1
ATOM 654 N N . PHE A 1 90 ? -0.555 -18.410 1.573 1.00 59.53 90 PHE A N 1
ATOM 655 C CA . PHE A 1 90 ? -1.483 -17.489 0.898 1.00 59.53 90 PHE A CA 1
ATOM 656 C C . PHE A 1 90 ? -2.585 -16.929 1.827 1.00 59.53 90 PHE A C 1
ATOM 658 O O . PHE A 1 90 ? -3.350 -16.055 1.440 1.00 59.53 90 PHE A O 1
ATOM 665 N N . GLU A 1 91 ? -2.664 -17.402 3.073 1.00 75.31 91 GLU A N 1
ATOM 666 C CA . GLU A 1 91 ? -3.590 -16.916 4.104 1.00 75.31 91 GLU A CA 1
ATOM 667 C C . GLU A 1 91 ? -3.004 -15.809 4.998 1.00 75.31 91 GLU A C 1
ATOM 669 O O . GLU A 1 91 ? -3.665 -15.292 5.919 1.00 75.31 91 GLU A O 1
ATOM 674 N N . SER A 1 92 ? -1.735 -15.469 4.777 1.00 83.56 92 SER A N 1
ATOM 675 C CA . SER A 1 92 ? -1.062 -14.433 5.540 1.00 83.56 92 SER A CA 1
ATOM 676 C C . SER A 1 92 ? -1.580 -13.050 5.147 1.00 83.56 92 SER A C 1
ATOM 678 O O . SER A 1 92 ? -1.760 -12.765 3.967 1.00 83.56 92 SER A O 1
ATOM 680 N N . PRO A 1 93 ? -1.828 -12.158 6.124 1.00 87.75 93 PRO A N 1
ATOM 681 C CA . PRO A 1 93 ? -2.227 -10.797 5.805 1.00 87.75 93 PRO A CA 1
ATOM 682 C C . PRO A 1 93 ? -1.094 -10.081 5.068 1.00 87.75 93 PRO A C 1
ATOM 684 O O . PRO A 1 93 ? 0.083 -10.343 5.353 1.00 87.75 93 PRO A O 1
ATOM 687 N N . LEU A 1 94 ? -1.478 -9.148 4.191 1.00 91.75 94 LEU A N 1
ATOM 688 C CA . LEU A 1 94 ? -0.563 -8.275 3.461 1.00 91.75 94 LEU A CA 1
ATOM 689 C C . LEU A 1 94 ? 0.497 -7.682 4.398 1.00 91.75 94 LEU A C 1
ATOM 691 O O . LEU A 1 94 ? 0.159 -7.236 5.507 1.00 91.75 94 LEU A O 1
ATOM 695 N N . PRO A 1 95 ? 1.770 -7.661 3.983 1.00 93.56 95 PRO A N 1
ATOM 696 C CA . PRO A 1 95 ? 2.793 -6.996 4.758 1.00 93.56 95 PRO A CA 1
ATOM 697 C C . PRO A 1 95 ? 2.509 -5.508 4.937 1.00 93.56 95 PRO A C 1
ATOM 699 O O . PRO A 1 95 ? 2.212 -4.800 3.980 1.00 93.56 95 PRO A O 1
ATOM 702 N N . LEU A 1 96 ? 2.634 -5.042 6.179 1.00 94.94 96 LEU A N 1
ATOM 703 C CA . LEU A 1 96 ? 2.434 -3.646 6.549 1.00 94.94 96 LEU A CA 1
ATOM 704 C C . LEU A 1 96 ? 3.785 -2.956 6.748 1.00 94.94 96 LEU A C 1
ATOM 706 O O . LEU A 1 96 ? 4.579 -3.352 7.610 1.00 94.94 96 LEU A O 1
ATOM 710 N N . VAL A 1 97 ? 3.991 -1.885 5.997 1.00 96.38 97 VAL A N 1
ATOM 711 C CA . VAL A 1 97 ? 5.072 -0.911 6.154 1.00 96.38 97 VAL A CA 1
ATOM 712 C C . VAL A 1 97 ? 4.469 0.477 6.386 1.00 96.38 97 VAL A C 1
ATOM 714 O O . VAL A 1 97 ? 3.251 0.658 6.329 1.00 96.38 97 VAL A O 1
ATOM 717 N N . TYR A 1 98 ? 5.306 1.447 6.734 1.00 97.44 98 TYR A N 1
ATOM 718 C CA . TYR A 1 98 ? 4.880 2.828 6.934 1.00 97.44 98 TYR A CA 1
ATOM 719 C C . TYR A 1 98 ? 5.644 3.736 5.986 1.00 97.44 98 TYR A C 1
ATOM 721 O O . TYR A 1 98 ? 6.871 3.676 5.978 1.00 97.44 98 TYR A O 1
ATOM 729 N N . LEU A 1 99 ? 4.919 4.557 5.232 1.00 97.25 99 LEU A N 1
ATOM 730 C CA . LEU A 1 99 ? 5.471 5.663 4.454 1.00 97.25 99 LEU A CA 1
ATOM 731 C C . LEU A 1 99 ? 5.549 6.904 5.351 1.00 97.25 99 LEU A C 1
ATOM 733 O O . LEU A 1 99 ? 4.600 7.182 6.088 1.00 97.25 99 LEU A O 1
ATOM 737 N N . LEU A 1 100 ? 6.668 7.615 5.314 1.00 97.00 100 LEU A N 1
ATOM 738 C CA . LEU A 1 100 ? 6.865 8.899 5.985 1.00 97.00 100 LEU A CA 1
ATOM 739 C C . LEU A 1 100 ? 6.706 10.052 4.987 1.00 97.00 100 LEU A C 1
ATOM 741 O O . LEU A 1 100 ? 6.877 9.851 3.788 1.00 97.00 100 LEU A O 1
ATOM 745 N N . ASP A 1 101 ? 6.365 11.237 5.487 1.00 95.81 101 ASP A N 1
ATOM 746 C CA . ASP A 1 101 ? 6.337 12.476 4.697 1.00 95.81 101 ASP A CA 1
ATOM 747 C C . ASP A 1 101 ? 7.732 13.042 4.414 1.00 95.81 101 ASP A C 1
ATOM 749 O O . ASP A 1 101 ? 7.935 13.642 3.368 1.00 95.81 101 ASP A O 1
ATOM 753 N N . ASP A 1 102 ? 8.673 12.839 5.336 1.00 93.81 102 ASP A N 1
ATOM 754 C CA . ASP A 1 102 ? 10.048 13.337 5.265 1.00 93.81 102 ASP A CA 1
ATOM 755 C C . ASP A 1 102 ? 11.003 12.305 5.897 1.00 93.81 102 ASP A C 1
ATOM 757 O O . ASP A 1 102 ? 10.615 11.545 6.798 1.00 93.81 102 ASP A O 1
ATOM 761 N N . ASP A 1 103 ? 12.245 12.229 5.421 1.00 91.19 103 ASP A N 1
ATOM 762 C CA . ASP A 1 103 ? 13.236 11.267 5.911 1.00 91.19 103 ASP A CA 1
ATOM 763 C C . ASP A 1 103 ? 14.003 11.763 7.149 1.00 91.19 103 ASP A C 1
ATOM 765 O O . ASP A 1 103 ? 14.411 10.941 7.983 1.00 91.19 103 ASP A O 1
ATOM 769 N N . VAL A 1 104 ? 14.174 13.081 7.291 1.00 92.12 104 VAL A N 1
ATOM 770 C CA . VAL A 1 104 ? 14.947 13.740 8.353 1.00 92.12 104 VAL A CA 1
ATOM 771 C C . VAL A 1 104 ? 14.063 14.099 9.541 1.00 92.12 104 VAL A C 1
ATOM 773 O O . VAL A 1 104 ? 14.403 13.784 10.686 1.00 92.12 104 VAL A O 1
ATOM 776 N N . ASN A 1 105 ? 12.939 14.766 9.294 1.00 93.94 105 ASN A N 1
ATOM 777 C CA . ASN A 1 105 ? 12.034 15.256 10.327 1.00 93.94 105 ASN A CA 1
ATOM 778 C C . ASN A 1 105 ? 10.574 14.908 9.996 1.00 93.94 105 ASN A C 1
ATOM 780 O O . ASN A 1 105 ? 9.771 15.811 9.744 1.00 93.94 105 ASN A O 1
ATOM 784 N N . PRO A 1 106 ? 10.214 13.610 10.026 1.00 96.00 106 PRO A N 1
ATOM 785 C CA . PRO A 1 106 ? 8.862 13.179 9.714 1.00 96.00 106 PRO A CA 1
ATOM 786 C C . PRO A 1 106 ? 7.865 13.799 10.689 1.00 96.00 106 PRO A C 1
ATOM 788 O O . PRO A 1 106 ? 8.080 13.791 11.906 1.00 96.00 106 PRO A O 1
ATOM 791 N N . SER A 1 107 ? 6.746 14.288 10.167 1.00 96.56 107 SER A N 1
ATOM 792 C CA . SER A 1 107 ? 5.612 14.744 10.975 1.00 96.56 107 SER A CA 1
ATOM 793 C C . SER A 1 107 ? 4.499 13.693 11.027 1.00 96.56 107 SER A C 1
ATOM 795 O O . SER A 1 107 ? 3.748 13.592 12.010 1.00 96.56 107 SER A O 1
ATOM 797 N N . MET A 1 108 ? 4.439 12.835 10.008 1.00 96.44 108 MET A N 1
ATOM 798 C CA . MET A 1 108 ? 3.374 11.862 9.826 1.00 96.44 108 MET A CA 1
ATOM 799 C C . MET A 1 108 ? 3.895 10.518 9.326 1.00 96.44 108 MET A C 1
ATOM 801 O O . MET A 1 108 ? 4.996 10.366 8.807 1.00 96.44 108 MET A O 1
ATOM 805 N N . ARG A 1 109 ? 3.070 9.496 9.529 1.00 96.81 109 ARG A N 1
ATOM 806 C CA . ARG A 1 109 ? 3.284 8.154 9.002 1.00 96.81 109 ARG A CA 1
ATOM 807 C C . ARG A 1 109 ? 1.988 7.624 8.416 1.00 96.81 109 ARG A C 1
ATOM 809 O O . ARG A 1 109 ? 0.922 7.736 9.021 1.00 96.81 109 ARG A O 1
ATOM 816 N N . VAL A 1 110 ? 2.087 7.000 7.258 1.00 98.19 110 VAL A N 1
ATOM 817 C CA . VAL A 1 110 ? 0.962 6.488 6.481 1.00 98.19 110 VAL A CA 1
ATOM 818 C C . VAL A 1 110 ? 1.061 4.970 6.441 1.00 98.19 110 VAL A C 1
ATOM 820 O O . VAL A 1 110 ? 2.128 4.426 6.162 1.00 98.19 110 VAL A O 1
ATOM 823 N N . THR A 1 111 ? -0.027 4.259 6.737 1.00 98.00 111 THR A N 1
ATOM 824 C CA . THR A 1 111 ? -0.046 2.796 6.579 1.00 98.00 111 THR A CA 1
ATOM 825 C C . THR A 1 111 ? 0.064 2.430 5.106 1.00 98.00 111 THR A C 1
ATOM 827 O O . THR A 1 111 ? -0.779 2.853 4.319 1.00 98.00 111 THR A O 1
ATOM 830 N N . ALA A 1 112 ? 1.039 1.597 4.763 1.00 98.06 112 ALA A N 1
ATOM 831 C CA . ALA A 1 112 ? 1.277 1.141 3.405 1.00 98.06 112 ALA A CA 1
ATOM 832 C C . ALA A 1 112 ? 1.312 -0.388 3.357 1.00 98.06 112 ALA A C 1
ATOM 834 O O . ALA A 1 112 ? 2.042 -1.031 4.116 1.00 98.06 112 ALA A O 1
ATOM 835 N N . PHE A 1 113 ? 0.507 -0.981 2.479 1.00 97.50 113 PHE A N 1
ATOM 836 C CA . PHE A 1 113 ? 0.447 -2.432 2.312 1.00 97.50 113 PHE A CA 1
ATOM 837 C C . PHE A 1 113 ? 1.200 -2.835 1.051 1.00 97.50 113 PHE A C 1
ATOM 839 O O . PHE A 1 113 ? 0.828 -2.412 -0.038 1.00 97.50 113 PHE A O 1
ATOM 846 N N . LEU A 1 114 ? 2.251 -3.638 1.200 1.00 96.06 114 LEU A N 1
ATOM 847 C CA . LEU A 1 114 ? 3.086 -4.069 0.080 1.00 96.06 114 LEU A CA 1
ATOM 848 C C . LEU A 1 114 ? 2.352 -5.119 -0.760 1.00 96.06 114 LEU A C 1
ATOM 850 O O . LEU A 1 114 ? 1.933 -6.142 -0.217 1.00 96.06 114 LEU A O 1
ATOM 854 N N . LEU A 1 115 ? 2.196 -4.858 -2.059 1.00 95.25 115 LEU A N 1
ATOM 855 C CA . LEU A 1 115 ? 1.446 -5.714 -2.982 1.00 95.25 115 LEU A CA 1
ATOM 856 C C . LEU A 1 115 ? 2.375 -6.552 -3.860 1.00 95.25 115 LEU A C 1
ATOM 858 O O . LEU A 1 115 ? 2.294 -7.781 -3.842 1.00 95.25 115 LEU A O 1
ATOM 862 N N . LYS A 1 116 ? 3.259 -5.884 -4.609 1.00 93.62 116 LYS A N 1
ATOM 863 C CA . LYS A 1 116 ? 4.158 -6.480 -5.606 1.00 93.62 116 LYS A CA 1
ATOM 864 C C . LYS A 1 116 ? 5.508 -5.768 -5.624 1.00 93.62 116 LYS A C 1
ATOM 866 O O . LYS A 1 116 ? 5.628 -4.657 -5.113 1.00 93.62 116 LYS A O 1
ATOM 871 N N . HIS A 1 117 ? 6.506 -6.381 -6.248 1.00 91.69 117 HIS A N 1
ATOM 872 C CA . HIS A 1 117 ? 7.785 -5.746 -6.560 1.00 91.69 117 HIS A CA 1
ATOM 873 C C . HIS A 1 117 ? 8.201 -6.034 -8.005 1.00 91.69 117 HIS A C 1
ATOM 875 O O . HIS A 1 117 ? 7.735 -7.002 -8.602 1.00 91.69 117 HIS A O 1
ATOM 881 N N . ARG A 1 118 ? 9.096 -5.208 -8.545 1.00 88.88 118 ARG A N 1
ATOM 882 C CA . ARG A 1 118 ? 9.753 -5.373 -9.849 1.00 88.88 118 ARG A CA 1
ATOM 883 C C . ARG A 1 118 ? 11.218 -4.938 -9.762 1.00 88.88 118 ARG A C 1
ATOM 885 O O . ARG A 1 118 ? 11.670 -4.464 -8.721 1.00 88.88 118 ARG A O 1
ATOM 892 N N . ALA A 1 119 ? 11.960 -5.054 -10.860 1.00 86.81 119 ALA A N 1
ATOM 893 C CA . ALA A 1 119 ? 13.367 -4.652 -10.901 1.00 86.81 119 ALA A CA 1
ATOM 894 C C . ALA A 1 119 ? 13.576 -3.165 -10.547 1.00 86.81 119 ALA A C 1
ATOM 896 O O . ALA A 1 119 ? 14.507 -2.841 -9.813 1.00 86.81 119 ALA A O 1
ATOM 897 N N . GLY A 1 120 ? 12.688 -2.276 -11.009 1.00 88.00 120 GLY A N 1
ATOM 898 C CA . GLY A 1 120 ? 12.784 -0.825 -10.788 1.00 88.00 120 GLY A CA 1
ATOM 899 C C . GLY A 1 120 ? 12.127 -0.290 -9.510 1.00 88.00 120 GLY A C 1
ATOM 900 O O . GLY A 1 120 ? 12.404 0.838 -9.108 1.00 88.00 120 GLY A O 1
ATOM 901 N N . GLY A 1 121 ? 11.286 -1.078 -8.836 1.00 92.44 121 GLY A N 1
ATOM 902 C CA . GLY A 1 121 ? 10.497 -0.567 -7.721 1.00 92.44 121 GLY A CA 1
ATOM 903 C C . GLY A 1 121 ? 9.539 -1.575 -7.106 1.00 92.44 121 GLY A C 1
ATOM 904 O O . GLY A 1 121 ? 9.685 -2.791 -7.247 1.00 92.44 121 GLY A O 1
ATOM 905 N N . PHE A 1 122 ? 8.545 -1.060 -6.398 1.00 94.50 122 PHE A N 1
ATOM 906 C CA . PHE A 1 122 ? 7.550 -1.858 -5.704 1.00 94.50 122 PHE A CA 1
ATOM 907 C C . PHE A 1 122 ? 6.214 -1.137 -5.605 1.00 94.50 122 PHE A C 1
ATOM 909 O O . PHE A 1 122 ? 6.142 0.084 -5.556 1.00 94.50 122 PHE A O 1
ATOM 916 N N . MET A 1 123 ? 5.144 -1.920 -5.525 1.00 96.19 123 MET A N 1
ATOM 917 C CA . MET A 1 123 ? 3.783 -1.416 -5.488 1.00 96.19 123 MET A CA 1
ATOM 918 C C . MET A 1 123 ? 3.191 -1.527 -4.086 1.00 96.19 123 MET A C 1
ATOM 920 O O . MET A 1 123 ? 3.255 -2.588 -3.451 1.00 96.19 123 MET A O 1
ATOM 924 N N . VAL A 1 124 ? 2.565 -0.448 -3.622 1.00 97.56 124 VAL A N 1
ATOM 925 C CA . VAL A 1 124 ? 1.900 -0.358 -2.319 1.00 97.56 124 VAL A CA 1
ATOM 926 C C . VAL A 1 124 ? 0.460 0.133 -2.448 1.00 97.56 124 VAL A C 1
ATOM 928 O O . VAL A 1 124 ? 0.141 0.936 -3.318 1.00 97.56 124 VAL A O 1
ATOM 931 N N . ALA A 1 125 ? -0.406 -0.315 -1.539 1.00 98.25 125 ALA A N 1
ATOM 932 C CA . ALA A 1 125 ? -1.720 0.283 -1.315 1.00 98.25 125 ALA A CA 1
ATOM 933 C C . ALA A 1 125 ? -1.667 1.264 -0.136 1.00 98.25 125 ALA A C 1
ATOM 935 O O . ALA A 1 125 ? -1.264 0.889 0.975 1.00 98.25 125 ALA A O 1
ATOM 936 N N . LEU A 1 126 ? -2.113 2.496 -0.377 1.00 98.38 126 LEU A N 1
ATOM 937 C CA . LEU A 1 126 ? -2.163 3.600 0.580 1.00 98.38 126 LEU A CA 1
ATOM 938 C C . LEU A 1 126 ? -3.609 4.098 0.793 1.00 98.38 126 LEU A C 1
ATOM 940 O O . LEU A 1 126 ? -4.494 3.831 -0.023 1.00 98.38 126 LEU A O 1
ATOM 944 N N . PRO A 1 127 ? -3.884 4.848 1.875 1.00 98.38 127 PRO A N 1
ATOM 945 C CA . PRO A 1 127 ? -5.159 5.534 2.065 1.00 98.38 127 PRO A CA 1
ATOM 946 C C . PRO A 1 127 ? -5.369 6.615 0.998 1.00 98.38 127 PRO A C 1
ATOM 948 O O . PRO A 1 127 ? -4.509 7.481 0.837 1.00 98.38 127 PRO A O 1
ATOM 951 N N . ASN A 1 128 ? -6.527 6.612 0.329 1.00 97.75 128 ASN A N 1
ATOM 952 C CA . ASN A 1 128 ? -6.894 7.669 -0.612 1.00 97.75 128 ASN A CA 1
ATOM 953 C C . ASN A 1 128 ? -7.293 8.943 0.156 1.00 97.75 128 ASN A C 1
ATOM 955 O O . ASN A 1 128 ? -8.438 9.118 0.577 1.00 97.75 128 ASN A O 1
ATOM 959 N N . THR A 1 129 ? -6.312 9.801 0.431 1.00 97.50 129 THR A N 1
ATOM 960 C CA . THR A 1 129 ? -6.510 11.097 1.090 1.00 97.50 129 THR A CA 1
ATOM 961 C C . THR A 1 129 ? -5.622 12.137 0.427 1.00 97.50 129 THR A C 1
ATOM 963 O O . THR A 1 129 ? -4.496 11.830 0.049 1.00 97.50 129 THR A O 1
ATOM 966 N N . HIS A 1 130 ? -6.075 13.390 0.378 1.00 96.44 130 HIS A N 1
A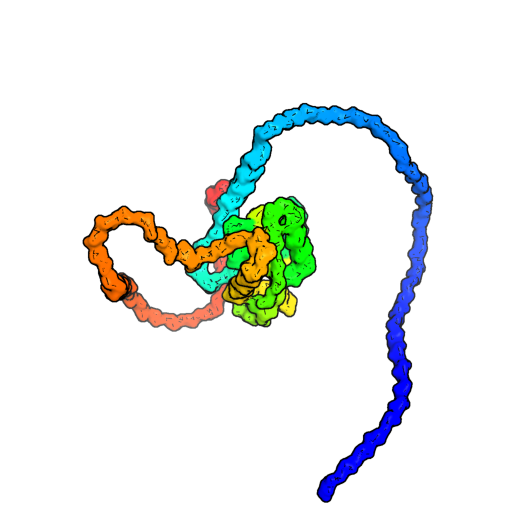TOM 967 C CA . HIS A 1 130 ? -5.321 14.475 -0.260 1.00 96.44 130 HIS A CA 1
ATOM 968 C C . HIS A 1 130 ? -3.909 14.665 0.325 1.00 96.44 130 HIS A C 1
ATOM 970 O O . HIS A 1 130 ? -2.979 15.010 -0.397 1.00 96.44 130 HIS A O 1
ATOM 976 N N . ALA A 1 131 ? -3.726 14.434 1.630 1.00 96.44 131 ALA A N 1
ATOM 977 C CA . ALA A 1 131 ? -2.408 14.511 2.259 1.00 96.44 131 ALA A CA 1
ATOM 978 C C . ALA A 1 131 ? -1.454 13.435 1.715 1.00 96.44 131 ALA A C 1
ATOM 980 O O . ALA A 1 131 ? -0.301 13.727 1.420 1.00 96.44 131 ALA A O 1
ATOM 981 N N . VAL A 1 132 ? -1.948 12.206 1.537 1.00 96.75 132 VAL A N 1
ATOM 982 C CA . VAL A 1 132 ? -1.164 11.096 0.978 1.00 96.75 132 VAL A CA 1
ATOM 983 C C . VAL A 1 132 ? -0.862 11.334 -0.498 1.00 96.75 132 VAL A C 1
ATOM 985 O O . VAL A 1 132 ? 0.280 11.146 -0.903 1.00 96.75 132 VAL A O 1
ATOM 988 N N . SER A 1 133 ? -1.836 11.809 -1.280 1.00 95.62 133 SER A N 1
ATOM 989 C CA . SER A 1 133 ? -1.607 12.161 -2.685 1.00 95.62 133 SER A CA 1
ATOM 990 C C . SER A 1 133 ? -0.541 13.251 -2.823 1.00 95.62 133 SER A C 1
ATOM 992 O O . SER A 1 133 ? 0.327 13.134 -3.675 1.00 95.62 133 SER A O 1
ATOM 994 N N . GLY A 1 134 ? -0.534 14.256 -1.937 1.00 94.62 134 GLY A N 1
ATOM 995 C CA . GLY A 1 134 ? 0.509 15.287 -1.912 1.00 94.62 134 GLY A CA 1
ATOM 996 C C . GLY A 1 134 ? 1.914 14.730 -1.662 1.00 94.62 134 GLY A C 1
ATOM 997 O O . GLY A 1 134 ? 2.847 15.120 -2.358 1.00 94.62 134 GLY A O 1
ATOM 998 N N . ILE A 1 135 ? 2.058 13.781 -0.726 1.00 94.31 135 ILE A N 1
ATOM 999 C CA . ILE A 1 135 ? 3.340 13.098 -0.476 1.00 94.31 135 ILE A CA 1
ATOM 1000 C C . ILE A 1 135 ? 3.778 12.335 -1.731 1.00 94.31 135 ILE A C 1
ATOM 1002 O O . ILE A 1 135 ? 4.909 12.486 -2.175 1.00 94.31 135 ILE A O 1
ATOM 1006 N N . VAL A 1 136 ? 2.879 11.545 -2.327 1.00 93.75 136 VAL A N 1
ATOM 1007 C CA . VAL A 1 136 ? 3.183 10.706 -3.500 1.00 93.75 136 VAL A CA 1
ATOM 1008 C C . VAL A 1 136 ? 3.552 11.542 -4.728 1.00 93.75 136 VAL A C 1
ATOM 1010 O O . VAL A 1 136 ? 4.477 11.182 -5.455 1.00 93.75 136 VAL A O 1
ATOM 1013 N N . THR A 1 137 ? 2.884 12.675 -4.947 1.00 92.12 137 THR A N 1
ATOM 1014 C CA . THR A 1 137 ? 3.268 13.615 -6.006 1.00 92.12 137 THR A CA 1
ATOM 1015 C C . THR A 1 137 ? 4.669 14.175 -5.757 1.00 92.12 137 THR A C 1
ATOM 1017 O O . THR A 1 137 ? 5.481 14.166 -6.677 1.00 92.12 137 THR A O 1
ATOM 1020 N N . GLY A 1 138 ? 4.996 14.560 -4.517 1.00 89.88 138 GLY A N 1
ATOM 1021 C CA . GLY A 1 138 ? 6.337 15.038 -4.154 1.00 89.88 138 GLY A CA 1
ATOM 1022 C C . GLY A 1 138 ? 7.443 14.010 -4.422 1.00 89.88 138 GLY A C 1
ATOM 1023 O O . GLY A 1 138 ? 8.490 14.364 -4.956 1.00 89.88 138 GLY A O 1
ATOM 1024 N N . LEU A 1 139 ? 7.174 12.716 -4.186 1.00 86.94 139 LEU A N 1
ATOM 1025 C CA . LEU A 1 139 ? 8.113 11.628 -4.520 1.00 86.94 139 LEU A CA 1
ATOM 1026 C C . LEU A 1 139 ? 8.501 11.594 -6.002 1.00 86.94 139 LEU A C 1
ATOM 1028 O O . LEU A 1 139 ? 9.571 11.097 -6.348 1.00 86.94 139 LEU A O 1
ATOM 1032 N N . SER A 1 140 ? 7.614 12.065 -6.880 1.00 80.62 140 SER A N 1
ATOM 1033 C CA . SER A 1 140 ? 7.844 12.067 -8.325 1.00 80.62 140 SER A CA 1
ATOM 1034 C C . SER A 1 140 ? 8.673 13.267 -8.786 1.00 80.62 140 SER A C 1
ATOM 1036 O O . SER A 1 140 ? 9.274 13.209 -9.855 1.00 80.62 140 SER A O 1
ATOM 1038 N N . GLU A 1 141 ? 8.718 14.342 -7.997 1.00 78.94 141 GLU A N 1
ATOM 1039 C CA . GLU A 1 141 ? 9.392 15.595 -8.354 1.00 78.94 141 GLU A CA 1
ATOM 1040 C C . GLU A 1 141 ? 10.876 15.613 -7.951 1.00 78.94 141 GLU A C 1
ATOM 1042 O O . GLU A 1 141 ? 11.674 16.287 -8.603 1.00 78.94 141 GLU A O 1
ATOM 1047 N N . ASP A 1 142 ? 11.276 14.819 -6.952 1.00 71.88 142 ASP A N 1
ATOM 1048 C CA . ASP A 1 142 ? 12.633 14.796 -6.372 1.00 71.88 142 ASP A CA 1
ATOM 1049 C C . ASP A 1 142 ? 13.718 14.138 -7.259 1.00 71.88 142 ASP A C 1
ATOM 1051 O O . ASP A 1 142 ? 14.760 13.681 -6.784 1.00 71.88 142 ASP A O 1
ATOM 1055 N N . GLY A 1 143 ? 13.519 14.120 -8.580 1.00 57.00 143 GLY A N 1
ATOM 1056 C CA . GLY A 1 143 ? 14.549 13.721 -9.542 1.00 57.00 143 GLY A CA 1
ATOM 1057 C C . GLY A 1 143 ? 14.821 12.219 -9.583 1.00 57.00 143 GLY A C 1
ATOM 1058 O O . GLY A 1 143 ? 15.931 11.805 -9.913 1.00 57.00 143 GLY A O 1
ATOM 1059 N N . ALA A 1 144 ? 13.828 11.393 -9.246 1.00 62.50 144 ALA A N 1
ATOM 1060 C CA . ALA A 1 144 ? 13.913 9.966 -9.514 1.00 62.50 144 ALA A CA 1
ATOM 1061 C C . ALA A 1 144 ? 14.020 9.734 -11.031 1.00 62.50 144 ALA A C 1
ATOM 1063 O O . ALA A 1 144 ? 13.215 10.254 -11.800 1.00 62.50 144 ALA A O 1
ATOM 1064 N N . ASP A 1 145 ? 14.983 8.908 -11.450 1.00 69.00 145 ASP A N 1
ATOM 1065 C CA . ASP A 1 145 ? 15.147 8.501 -12.856 1.00 69.00 145 ASP A CA 1
ATOM 1066 C C . ASP A 1 145 ? 13.884 7.819 -13.422 1.00 69.00 145 ASP A C 1
ATOM 1068 O O . ASP A 1 145 ? 13.701 7.746 -14.634 1.00 69.00 145 ASP A O 1
ATOM 1072 N N . GLN A 1 146 ? 13.011 7.321 -12.540 1.00 72.00 146 GLN A N 1
ATOM 1073 C CA . GLN A 1 146 ? 11.732 6.712 -12.868 1.00 72.00 146 GLN A CA 1
ATOM 1074 C C . GLN A 1 146 ? 10.626 7.394 -12.043 1.00 72.00 146 GLN A C 1
ATOM 1076 O O . GLN A 1 146 ? 10.704 7.367 -10.810 1.00 72.00 146 GLN A O 1
ATOM 1081 N N . PRO A 1 147 ? 9.615 8.018 -12.677 1.00 74.62 147 PRO A N 1
ATOM 1082 C CA . PRO A 1 147 ? 8.541 8.693 -11.955 1.00 74.62 147 PRO A CA 1
ATOM 1083 C C . PRO A 1 147 ? 7.660 7.674 -11.220 1.00 74.62 147 PRO A C 1
ATOM 1085 O O . PRO A 1 147 ? 7.517 6.528 -11.651 1.00 74.62 147 PRO A O 1
ATOM 1088 N N . SER A 1 148 ? 7.055 8.088 -10.103 1.00 82.31 148 SER A N 1
ATOM 1089 C CA . SER A 1 148 ? 6.119 7.222 -9.381 1.00 82.31 148 SER A CA 1
ATOM 1090 C C . SER A 1 148 ? 4.756 7.263 -10.071 1.00 82.31 148 SER A C 1
ATOM 1092 O O . SER A 1 148 ? 4.168 8.330 -10.239 1.00 82.31 148 SER A O 1
ATOM 1094 N N . GLY A 1 149 ? 4.236 6.103 -10.466 1.00 88.62 149 GLY A N 1
ATOM 1095 C CA . GLY A 1 149 ? 2.869 5.984 -10.971 1.00 88.62 149 GLY A CA 1
ATOM 1096 C C . GLY A 1 149 ? 1.883 5.835 -9.817 1.00 88.62 149 GLY A C 1
ATOM 1097 O O . GLY A 1 149 ? 2.183 5.161 -8.830 1.00 88.62 149 GLY A O 1
ATOM 1098 N N . PHE A 1 150 ? 0.687 6.414 -9.925 1.00 94.06 150 PHE A N 1
ATOM 1099 C CA . PHE A 1 150 ? -0.394 6.096 -8.997 1.00 94.06 150 PHE A CA 1
ATOM 1100 C C . PHE A 1 150 ? -1.769 6.114 -9.657 1.00 94.06 150 PHE A C 1
ATOM 1102 O O . PHE A 1 150 ? -2.008 6.850 -10.612 1.00 94.06 150 PHE A O 1
ATOM 1109 N N . THR A 1 151 ? -2.682 5.306 -9.122 1.00 95.81 151 THR A N 1
ATOM 1110 C CA . THR A 1 151 ? -4.084 5.254 -9.545 1.00 95.81 151 THR A CA 1
ATOM 1111 C C . THR A 1 151 ? -5.003 5.008 -8.352 1.00 95.81 151 THR A C 1
ATOM 1113 O O . THR A 1 151 ? -4.610 4.397 -7.353 1.00 95.81 151 THR A O 1
ATOM 1116 N N . GLU A 1 152 ? -6.240 5.484 -8.441 1.00 97.44 152 GLU A N 1
ATOM 1117 C CA . GLU A 1 152 ? -7.277 5.204 -7.450 1.00 97.44 152 GLU A CA 1
ATOM 1118 C C . GLU A 1 152 ? -7.988 3.889 -7.793 1.00 97.44 152 GLU A C 1
ATOM 1120 O O . GLU A 1 152 ? -8.372 3.655 -8.938 1.00 97.44 152 GLU A O 1
ATOM 1125 N N . ALA A 1 153 ? -8.185 3.024 -6.797 1.00 97.94 153 ALA A N 1
ATOM 1126 C CA . ALA A 1 153 ? -8.846 1.735 -6.976 1.00 97.94 153 ALA A CA 1
ATOM 1127 C C . ALA A 1 153 ? -9.813 1.429 -5.827 1.00 97.94 153 ALA A C 1
ATOM 1129 O O . ALA A 1 153 ? -9.554 1.737 -4.665 1.00 97.94 153 ALA A O 1
ATOM 1130 N N . GLU A 1 154 ? -10.916 0.754 -6.141 1.00 98.38 154 GLU A N 1
ATOM 1131 C CA . GLU A 1 154 ? -11.852 0.229 -5.145 1.00 98.38 154 GLU A CA 1
ATOM 1132 C C . GLU A 1 154 ? -11.447 -1.192 -4.748 1.00 98.38 154 GLU A C 1
ATOM 1134 O O . GLU A 1 154 ? -11.556 -2.128 -5.542 1.00 98.38 154 GLU A O 1
ATOM 1139 N N . VAL A 1 155 ? -10.988 -1.373 -3.507 1.00 98.31 155 VAL A N 1
ATOM 1140 C CA . VAL A 1 155 ? -10.466 -2.663 -3.033 1.00 98.31 155 VAL A CA 1
ATOM 1141 C C . VAL A 1 155 ? -11.279 -3.177 -1.854 1.00 98.31 155 VAL A C 1
ATOM 1143 O O . VAL A 1 155 ? -11.527 -2.466 -0.877 1.00 98.31 155 VAL A O 1
ATOM 1146 N N . ALA A 1 156 ? -11.669 -4.453 -1.914 1.00 98.25 156 ALA A N 1
ATOM 1147 C CA . ALA A 1 156 ? -12.350 -5.107 -0.805 1.00 98.25 156 ALA A CA 1
ATOM 1148 C C . ALA A 1 156 ? -11.452 -5.135 0.440 1.00 98.25 156 ALA A C 1
ATOM 1150 O O . ALA A 1 156 ? -10.322 -5.629 0.414 1.00 98.25 156 ALA A O 1
ATOM 1151 N N . CYS A 1 157 ? -11.977 -4.619 1.544 1.00 98.19 157 CYS A N 1
ATOM 1152 C CA . CYS A 1 157 ? -11.264 -4.454 2.797 1.00 98.19 157 CYS A CA 1
ATOM 1153 C C . CYS A 1 157 ? -11.897 -5.265 3.932 1.00 98.19 157 CYS A C 1
ATOM 1155 O O . CYS A 1 157 ? -13.094 -5.574 3.955 1.00 98.19 157 CYS A O 1
ATOM 1157 N N . GLU A 1 158 ? -11.076 -5.571 4.929 1.00 97.62 158 GLU A N 1
ATOM 1158 C CA . GLU A 1 158 ? -11.480 -6.208 6.174 1.00 97.62 158 GLU A CA 1
ATOM 1159 C C . GLU A 1 158 ? -10.930 -5.451 7.387 1.00 97.62 158 GLU A C 1
ATOM 1161 O O . GLU A 1 158 ? -9.943 -4.726 7.320 1.00 97.62 158 GLU A O 1
ATOM 1166 N N . THR A 1 159 ? -11.558 -5.608 8.544 1.00 97.69 159 THR A N 1
ATOM 1167 C CA . THR A 1 159 ? -11.015 -5.088 9.806 1.00 97.69 159 THR A CA 1
ATOM 1168 C C . THR A 1 159 ? -9.795 -5.910 10.258 1.00 97.69 159 THR A C 1
ATOM 1170 O O . THR A 1 159 ? -9.658 -7.076 9.878 1.00 97.69 159 THR A O 1
ATOM 1173 N N . PRO A 1 160 ? -8.952 -5.405 11.182 1.00 95.06 160 PRO A N 1
ATOM 1174 C CA . PRO A 1 160 ? -7.864 -6.184 11.786 1.00 95.06 160 PRO A CA 1
ATOM 1175 C C . PRO A 1 160 ? -8.304 -7.513 12.424 1.00 95.06 160 PRO A C 1
ATOM 1177 O O . PRO A 1 160 ? -7.496 -8.427 12.578 1.00 95.06 160 PRO A O 1
ATOM 1180 N N . ARG A 1 161 ? -9.593 -7.635 12.776 1.00 95.00 161 ARG A N 1
ATOM 1181 C CA . ARG A 1 161 ? -10.222 -8.856 13.305 1.00 95.00 161 ARG A CA 1
ATOM 1182 C C . ARG A 1 161 ? -10.780 -9.783 12.210 1.00 95.00 161 ARG A C 1
ATOM 1184 O O . ARG A 1 161 ? -11.589 -10.646 12.536 1.00 95.00 161 ARG A O 1
ATOM 1191 N N . ARG A 1 162 ? -10.371 -9.607 10.946 1.00 94.50 162 ARG A N 1
ATOM 1192 C CA . ARG A 1 162 ? -10.807 -10.394 9.773 1.00 94.50 162 ARG A CA 1
ATOM 1193 C C . ARG A 1 162 ? -12.313 -10.346 9.498 1.00 94.50 162 ARG A C 1
ATOM 1195 O O . ARG A 1 162 ? -12.915 -11.341 9.111 1.00 94.50 162 ARG A O 1
ATOM 1202 N N . ARG A 1 163 ? -12.957 -9.207 9.774 1.00 96.88 163 ARG A N 1
ATOM 1203 C CA . ARG A 1 163 ? -14.372 -9.004 9.410 1.00 96.88 163 ARG A CA 1
ATOM 1204 C C . ARG A 1 163 ? -14.449 -8.223 8.106 1.00 96.88 163 ARG A C 1
ATOM 1206 O O . ARG A 1 163 ? -13.869 -7.135 8.098 1.00 96.88 163 ARG A O 1
ATOM 1213 N N . PRO A 1 164 ? -15.140 -8.719 7.067 1.00 97.06 164 PRO A N 1
ATOM 1214 C CA . PRO A 1 164 ? -15.283 -7.989 5.814 1.00 97.06 164 PRO A CA 1
ATOM 1215 C C . PRO A 1 164 ? -16.056 -6.689 6.052 1.00 97.06 164 PRO A C 1
ATOM 1217 O O . PRO A 1 164 ? -17.000 -6.666 6.845 1.00 97.06 164 PRO A O 1
ATOM 1220 N N . VAL A 1 165 ? -15.627 -5.614 5.393 1.00 97.50 165 VAL A N 1
ATOM 1221 C CA . VAL A 1 165 ? -16.250 -4.282 5.497 1.00 97.50 165 VAL A CA 1
ATOM 1222 C C . VAL A 1 165 ? -16.905 -3.863 4.179 1.00 97.50 165 VAL A C 1
ATOM 1224 O O . VAL A 1 165 ? -17.904 -3.154 4.202 1.00 97.50 165 VAL A O 1
ATOM 1227 N N . GLY A 1 166 ? -16.398 -4.357 3.048 1.00 97.69 166 GLY A N 1
ATOM 1228 C CA . GLY A 1 166 ? -16.832 -3.976 1.701 1.00 97.69 166 GLY A CA 1
ATOM 1229 C C . GLY A 1 166 ? -15.684 -3.347 0.915 1.00 97.69 166 GLY A C 1
ATOM 1230 O O . GLY A 1 166 ? -14.532 -3.426 1.346 1.00 97.69 166 GLY A O 1
ATOM 1231 N N . SER A 1 167 ? -15.994 -2.753 -0.235 1.00 98.12 167 SER A N 1
ATOM 1232 C CA . SER A 1 167 ? -15.019 -2.009 -1.038 1.00 98.12 167 SER A CA 1
ATOM 1233 C C . SER A 1 167 ? -14.728 -0.645 -0.419 1.00 98.12 167 SER A C 1
ATOM 1235 O O . SER A 1 167 ? -15.622 -0.002 0.136 1.00 98.12 167 SER A O 1
ATOM 1237 N N . VAL A 1 168 ? -13.459 -0.253 -0.458 1.00 98.44 168 VAL A N 1
ATOM 1238 C CA . VAL A 1 168 ? -12.966 1.036 0.022 1.00 98.44 168 VAL A CA 1
ATOM 1239 C C . VAL A 1 168 ? -11.998 1.580 -1.021 1.00 98.44 168 VAL A C 1
ATOM 1241 O O . VAL A 1 168 ? -11.133 0.839 -1.495 1.00 98.44 168 VAL A O 1
ATOM 1244 N N . SER A 1 169 ? -12.116 2.872 -1.324 1.00 98.12 169 SER A N 1
ATOM 1245 C CA . SER A 1 169 ? -11.177 3.584 -2.187 1.00 98.12 169 SER A CA 1
ATOM 1246 C C . SER A 1 169 ? -9.779 3.624 -1.564 1.00 98.12 169 SER A C 1
ATOM 1248 O O . SER A 1 169 ? -9.586 4.094 -0.435 1.00 98.12 169 SER A O 1
ATOM 1250 N N . VAL A 1 170 ? -8.795 3.121 -2.301 1.00 98.38 170 VAL A N 1
ATOM 1251 C CA . VAL A 1 170 ? -7.375 3.119 -1.941 1.00 98.38 170 VAL A CA 1
ATOM 1252 C C . VAL A 1 170 ? -6.555 3.689 -3.090 1.00 98.38 170 VAL A C 1
ATOM 1254 O O . VAL A 1 170 ? -6.968 3.646 -4.246 1.00 98.38 170 VAL A O 1
ATOM 1257 N N . LEU A 1 171 ? -5.376 4.208 -2.764 1.00 98.06 171 LEU A N 1
ATOM 1258 C CA . LEU A 1 171 ? -4.410 4.666 -3.752 1.00 98.06 171 LEU A CA 1
ATOM 1259 C C . LEU A 1 171 ? -3.398 3.546 -3.994 1.00 98.06 171 LEU A C 1
ATOM 1261 O O . LEU A 1 171 ? -2.705 3.129 -3.060 1.00 98.06 171 LEU A O 1
ATOM 1265 N N . LEU A 1 172 ? -3.330 3.037 -5.219 1.00 97.88 172 LEU A N 1
ATOM 1266 C CA . LEU A 1 172 ? -2.271 2.130 -5.647 1.00 97.88 172 LEU A CA 1
ATOM 1267 C C . LEU A 1 172 ? -1.116 2.976 -6.154 1.00 97.88 172 LEU A C 1
ATOM 1269 O O . LEU A 1 172 ? -1.310 3.811 -7.032 1.00 97.88 172 LEU A O 1
ATOM 1273 N N . VAL A 1 173 ? 0.063 2.782 -5.574 1.00 96.50 173 VAL A N 1
ATOM 1274 C CA . VAL A 1 173 ? 1.254 3.565 -5.901 1.00 96.50 173 VAL A CA 1
ATOM 1275 C C . VAL A 1 173 ? 2.389 2.625 -6.234 1.00 96.50 173 VAL A C 1
ATOM 1277 O O . VAL A 1 173 ? 2.687 1.702 -5.475 1.00 96.50 173 VAL A O 1
ATOM 1280 N N . ASP A 1 174 ? 3.021 2.883 -7.362 1.00 94.88 174 ASP A N 1
ATOM 1281 C CA . ASP A 1 174 ? 4.228 2.229 -7.816 1.00 94.88 174 ASP A CA 1
ATOM 1282 C C . ASP A 1 174 ? 5.415 3.140 -7.517 1.00 94.88 174 ASP A C 1
ATOM 1284 O O . ASP A 1 174 ? 5.525 4.246 -8.044 1.00 94.88 174 ASP A O 1
ATOM 1288 N N . VAL A 1 175 ? 6.259 2.686 -6.599 1.00 93.81 175 VAL A N 1
ATOM 1289 C CA . VAL A 1 175 ? 7.327 3.477 -6.001 1.00 93.81 175 VAL A CA 1
ATOM 1290 C C . VAL A 1 175 ? 8.671 2.962 -6.512 1.00 93.81 175 VAL A C 1
ATOM 1292 O O . VAL A 1 175 ? 8.971 1.775 -6.330 1.00 93.81 175 VAL A O 1
ATOM 1295 N N . PRO A 1 176 ? 9.519 3.820 -7.102 1.00 92.38 176 PRO A N 1
ATOM 1296 C CA . PRO A 1 176 ? 10.868 3.435 -7.489 1.00 92.38 176 PRO A CA 1
ATOM 1297 C C . PRO A 1 176 ? 11.718 3.116 -6.254 1.00 92.38 176 PRO A C 1
ATOM 1299 O O . PRO A 1 176 ? 11.491 3.632 -5.156 1.00 92.38 176 PRO A O 1
ATOM 1302 N N . TRP A 1 177 ? 12.765 2.304 -6.412 1.00 91.19 177 TRP A N 1
ATOM 1303 C CA . TRP A 1 177 ? 13.640 1.959 -5.281 1.00 91.19 177 TRP A CA 1
ATOM 1304 C C . TRP A 1 177 ? 14.344 3.159 -4.633 1.00 91.19 177 TRP A C 1
ATOM 1306 O O . TRP A 1 177 ? 14.745 3.063 -3.473 1.00 91.19 177 TRP A O 1
ATOM 1316 N N . SER A 1 178 ? 14.474 4.286 -5.338 1.00 89.44 178 SER A N 1
ATOM 1317 C CA . SER A 1 178 ? 14.965 5.549 -4.771 1.00 89.44 178 SER A CA 1
ATOM 1318 C C . SER A 1 178 ? 14.080 6.065 -3.630 1.00 89.44 178 SER A C 1
ATOM 1320 O O . SER A 1 178 ? 14.604 6.613 -2.665 1.00 89.44 178 SER A O 1
ATOM 1322 N N . GLY A 1 179 ? 12.767 5.814 -3.676 1.00 91.12 179 GLY A N 1
ATOM 1323 C CA . GLY A 1 179 ? 11.815 6.201 -2.631 1.00 91.12 179 GLY A 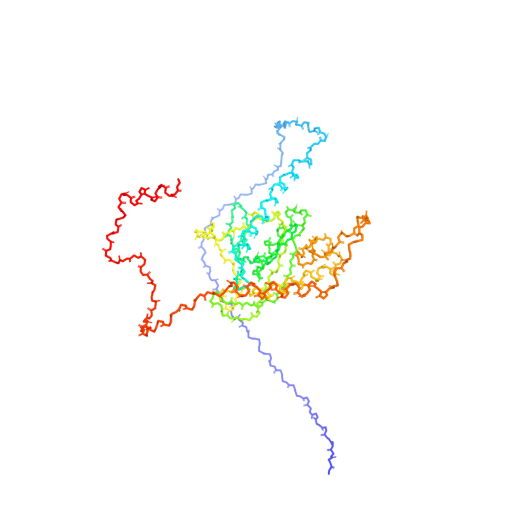CA 1
ATOM 1324 C C . GLY A 1 179 ? 11.819 5.290 -1.397 1.00 91.12 179 GLY A C 1
ATOM 1325 O O . GLY A 1 179 ? 11.105 5.557 -0.431 1.00 91.12 179 GLY A O 1
ATOM 1326 N N . LEU A 1 180 ? 12.614 4.212 -1.388 1.00 92.44 180 LEU A N 1
ATOM 1327 C CA . LEU A 1 180 ? 12.626 3.227 -0.299 1.00 92.44 180 LEU A CA 1
ATOM 1328 C C . LEU A 1 180 ? 13.035 3.832 1.054 1.00 92.44 180 LEU A C 1
ATOM 1330 O O . LEU A 1 180 ? 12.591 3.353 2.100 1.00 92.44 180 LEU A O 1
ATOM 1334 N N . ASP A 1 181 ? 13.848 4.890 1.051 1.00 91.94 181 ASP A N 1
ATOM 1335 C CA . ASP A 1 181 ? 14.347 5.532 2.271 1.00 91.94 181 ASP A CA 1
ATOM 1336 C C . ASP A 1 181 ? 13.224 6.162 3.117 1.00 91.94 181 ASP A C 1
ATOM 1338 O O . ASP A 1 181 ? 13.383 6.291 4.335 1.00 91.94 181 ASP A O 1
ATOM 1342 N N . LEU A 1 182 ? 12.063 6.439 2.519 1.00 94.44 182 LEU A N 1
ATOM 1343 C CA . LEU A 1 182 ? 10.872 6.952 3.204 1.00 94.44 182 LEU A CA 1
ATOM 1344 C C . LEU A 1 182 ? 9.993 5.846 3.800 1.00 94.44 182 LEU A C 1
ATOM 1346 O O . LEU A 1 182 ? 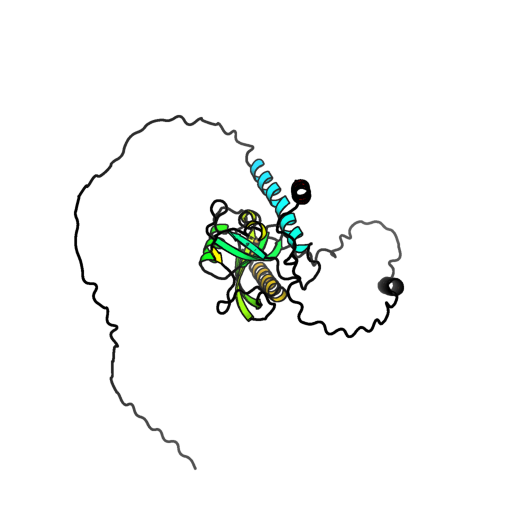9.058 6.126 4.554 1.00 94.44 182 LEU A O 1
ATOM 1350 N N . PHE A 1 183 ? 10.303 4.578 3.522 1.00 95.81 183 PHE A N 1
ATOM 1351 C CA . PHE A 1 183 ? 9.583 3.440 4.077 1.00 95.81 183 PHE A CA 1
ATOM 1352 C C . PHE A 1 183 ? 10.277 2.890 5.324 1.00 95.81 183 PHE A C 1
ATOM 1354 O O . PHE A 1 183 ? 11.495 2.688 5.391 1.00 95.81 183 PHE A O 1
ATOM 1361 N N . ARG A 1 184 ? 9.477 2.605 6.354 1.00 95.12 184 ARG A N 1
ATOM 1362 C CA . ARG A 1 184 ? 9.940 2.066 7.638 1.00 95.12 184 ARG A CA 1
ATOM 1363 C C . ARG A 1 184 ? 9.116 0.857 8.069 1.00 95.12 184 ARG A C 1
ATOM 1365 O O . ARG A 1 184 ? 7.903 0.780 7.873 1.00 95.12 184 ARG A O 1
ATOM 1372 N N . ARG A 1 185 ? 9.777 -0.103 8.725 1.00 93.56 185 ARG A N 1
ATOM 1373 C CA . ARG A 1 185 ? 9.102 -1.239 9.375 1.00 93.56 185 ARG A CA 1
ATOM 1374 C C . ARG A 1 185 ? 8.394 -0.753 10.635 1.00 93.56 185 ARG A C 1
ATOM 1376 O O . ARG A 1 185 ? 8.944 0.033 11.397 1.00 93.56 185 ARG A O 1
ATOM 1383 N N . GLY A 1 186 ? 7.221 -1.303 10.942 1.00 87.31 186 GLY A N 1
ATOM 1384 C CA . GLY A 1 186 ? 6.471 -0.901 12.142 1.00 87.31 186 GLY A CA 1
ATOM 1385 C C . GLY A 1 186 ? 7.240 -1.034 13.459 1.00 87.31 186 GLY A C 1
ATOM 1386 O O . GLY A 1 186 ? 6.976 -0.300 14.409 1.00 87.31 186 GLY A O 1
ATOM 1387 N N . SER A 1 187 ? 8.227 -1.931 13.522 1.00 86.88 187 SER A N 1
ATOM 1388 C CA . SER A 1 187 ? 9.069 -2.103 14.701 1.00 86.88 187 SER A CA 1
ATOM 1389 C C . SER A 1 187 ? 9.918 -0.880 15.043 1.00 86.88 187 SER A C 1
ATOM 1391 O O . SER A 1 187 ? 10.174 -0.682 16.227 1.00 86.88 187 SER A O 1
ATOM 1393 N N . SER A 1 188 ? 10.327 -0.073 14.058 1.00 86.06 188 SER A N 1
ATOM 1394 C CA . SER A 1 188 ? 11.136 1.129 14.299 1.00 86.06 188 SER A CA 1
ATOM 1395 C C . SER A 1 188 ? 10.307 2.322 14.777 1.00 86.06 188 SER A C 1
ATOM 1397 O O . SER A 1 188 ? 10.869 3.291 15.266 1.00 86.06 188 SER A O 1
ATOM 1399 N N . LEU A 1 189 ? 8.975 2.254 14.668 1.00 88.56 189 LEU A N 1
ATOM 1400 C CA . LEU A 1 189 ? 8.064 3.364 14.970 1.00 88.56 189 LEU A CA 1
ATOM 1401 C C . LEU A 1 189 ? 7.166 3.101 16.192 1.00 88.56 189 LEU A C 1
ATOM 1403 O O . LEU A 1 189 ? 6.168 3.797 16.393 1.00 88.56 189 LEU A O 1
ATOM 1407 N N . ARG A 1 190 ? 7.467 2.086 17.016 1.00 84.69 190 ARG A N 1
ATOM 1408 C CA . ARG A 1 190 ? 6.585 1.681 18.133 1.00 84.69 190 ARG A CA 1
ATOM 1409 C C . ARG A 1 190 ? 6.374 2.772 19.192 1.00 84.69 190 ARG A C 1
ATOM 1411 O O . ARG A 1 190 ? 5.374 2.718 19.895 1.00 84.69 190 ARG A O 1
ATOM 1418 N N . SER A 1 191 ? 7.270 3.752 19.284 1.00 88.25 191 SER A N 1
ATOM 1419 C CA . SER A 1 191 ? 7.223 4.857 20.254 1.00 88.25 191 SER A CA 1
ATOM 1420 C C . SER A 1 191 ? 7.126 6.241 19.608 1.00 88.25 191 SER A C 1
ATOM 1422 O O . SER A 1 191 ? 7.339 7.246 20.279 1.00 88.25 191 SER A O 1
ATOM 1424 N N . SER A 1 192 ? 6.839 6.319 18.308 1.00 91.12 192 SER A N 1
ATOM 1425 C CA . SER A 1 192 ? 6.788 7.602 17.611 1.00 91.12 192 SER A CA 1
ATOM 1426 C C . SER A 1 192 ? 5.479 8.341 17.913 1.00 91.12 192 SER A C 1
ATOM 1428 O O . SER A 1 192 ? 4.405 7.750 17.771 1.00 91.12 192 SER A O 1
ATOM 1430 N N . SER A 1 193 ? 5.552 9.638 18.217 1.00 94.75 193 SER A N 1
ATOM 1431 C CA . SER A 1 193 ? 4.391 10.535 18.357 1.00 94.75 193 SER A CA 1
ATOM 1432 C C . SER A 1 193 ? 3.831 11.038 17.017 1.00 94.75 193 SER A C 1
ATOM 1434 O O . SER A 1 193 ? 2.997 11.936 17.004 1.00 94.75 193 SER A O 1
ATOM 1436 N N . LEU A 1 194 ? 4.299 10.476 15.899 1.00 96.19 194 LEU A N 1
ATOM 1437 C CA . LEU A 1 194 ? 3.891 10.857 14.548 1.00 96.19 194 LEU A CA 1
ATOM 1438 C C . LEU A 1 194 ? 2.402 10.615 14.323 1.00 96.19 194 LEU A C 1
ATOM 1440 O O . LEU A 1 194 ? 1.861 9.571 14.722 1.00 96.19 194 LEU A O 1
ATOM 1444 N N . GLN A 1 195 ? 1.771 11.548 13.613 1.00 96.69 195 GLN A N 1
ATOM 1445 C CA . GLN A 1 195 ? 0.386 11.404 13.190 1.00 96.69 195 GLN A CA 1
ATOM 1446 C C . GLN A 1 195 ? 0.253 10.175 12.285 1.00 96.69 195 GLN A C 1
ATOM 1448 O O . GLN A 1 195 ? 0.961 10.045 11.292 1.00 96.69 195 GLN A O 1
ATOM 1453 N N . LEU A 1 196 ? -0.649 9.256 12.634 1.00 96.88 196 LEU A N 1
ATOM 1454 C CA . LEU A 1 196 ? -0.894 8.047 11.854 1.00 96.88 196 LEU A CA 1
ATOM 1455 C C . LEU A 1 196 ? -2.083 8.255 10.915 1.00 96.88 196 LEU A C 1
ATOM 1457 O O . LEU A 1 196 ? -3.206 8.439 11.382 1.00 96.88 196 LEU A O 1
ATOM 1461 N N . ILE A 1 197 ? -1.845 8.151 9.609 1.00 97.88 197 ILE A N 1
ATOM 1462 C CA . ILE A 1 197 ? -2.900 8.052 8.598 1.00 97.88 197 ILE A CA 1
ATOM 1463 C C . ILE A 1 197 ? -3.089 6.583 8.234 1.00 97.88 197 ILE A C 1
ATOM 1465 O O . ILE A 1 197 ? -2.131 5.855 7.973 1.00 97.88 197 ILE A O 1
ATOM 1469 N N . SER A 1 198 ? -4.337 6.128 8.259 1.00 98.00 198 SER A N 1
ATOM 1470 C CA . SER A 1 198 ? -4.715 4.748 7.958 1.00 98.00 198 SER A CA 1
ATOM 1471 C C . SER A 1 198 ? -5.884 4.700 6.988 1.00 98.00 198 SER A C 1
ATOM 1473 O O . SER A 1 198 ? -6.608 5.681 6.843 1.00 98.00 198 SER A O 1
ATOM 1475 N N . ILE A 1 199 ? -6.088 3.548 6.348 1.00 98.25 199 ILE A N 1
ATOM 1476 C CA . ILE A 1 199 ? -7.282 3.308 5.535 1.00 98.25 199 ILE A CA 1
ATOM 1477 C C . ILE A 1 199 ? -8.471 3.190 6.492 1.00 98.25 199 ILE A C 1
ATOM 1479 O O . ILE A 1 199 ? -8.455 2.366 7.414 1.00 98.25 199 ILE A O 1
ATOM 1483 N N . LEU A 1 200 ? -9.483 4.034 6.296 1.00 98.19 200 LEU A N 1
ATOM 1484 C CA . LEU A 1 200 ? -10.668 4.096 7.145 1.00 98.19 200 LEU A CA 1
ATOM 1485 C C . LEU A 1 200 ? -11.922 3.746 6.346 1.00 98.19 200 LEU A C 1
ATOM 1487 O O . LEU A 1 200 ? -12.081 4.169 5.208 1.00 98.19 200 LEU A O 1
ATOM 1491 N N . SER A 1 201 ? -12.848 3.031 6.980 1.00 97.62 201 SER A N 1
ATOM 1492 C CA . SER A 1 201 ? -14.209 2.840 6.476 1.00 97.62 201 SER A CA 1
ATOM 1493 C C . SER A 1 201 ? -15.191 2.972 7.634 1.00 97.62 201 SER A C 1
ATOM 1495 O O . SER A 1 201 ? -15.052 2.297 8.657 1.00 97.62 201 SER A O 1
ATOM 1497 N N . GLY A 1 202 ? -16.120 3.928 7.534 1.00 95.44 202 GLY A N 1
ATOM 1498 C CA . GLY A 1 202 ? -17.039 4.260 8.631 1.00 95.44 202 GLY A CA 1
ATOM 1499 C C . GLY A 1 202 ? -16.332 4.637 9.943 1.00 95.44 202 GLY A C 1
ATOM 1500 O O . GLY A 1 202 ? -16.832 4.329 11.020 1.00 95.44 202 GLY A O 1
ATOM 1501 N N . GLY A 1 203 ? -15.134 5.232 9.869 1.00 95.56 203 GLY A N 1
ATOM 1502 C CA . GLY A 1 203 ? -14.308 5.590 11.032 1.00 95.56 203 GLY A CA 1
ATOM 1503 C C . GLY A 1 203 ? -13.512 4.436 11.660 1.00 95.56 203 GLY A C 1
ATOM 1504 O O . GLY A 1 203 ? -12.720 4.672 12.571 1.00 95.56 203 GLY A O 1
ATOM 1505 N N . ALA A 1 204 ? -13.669 3.199 11.181 1.00 97.25 204 ALA A N 1
ATOM 1506 C CA . ALA A 1 204 ? -12.866 2.062 11.619 1.00 97.25 204 ALA A CA 1
ATOM 1507 C C . ALA A 1 204 ? -11.631 1.879 10.728 1.00 97.25 204 ALA A C 1
ATOM 1509 O O . ALA A 1 204 ? -11.719 2.003 9.509 1.00 97.25 204 ALA A O 1
ATOM 1510 N N . VAL A 1 205 ? -10.493 1.520 11.333 1.00 97.88 205 VAL A N 1
ATOM 1511 C CA . VAL A 1 205 ? -9.288 1.127 10.588 1.00 97.88 205 VAL A CA 1
ATOM 1512 C C . VAL A 1 205 ? -9.539 -0.199 9.887 1.00 97.88 205 VAL A C 1
ATOM 1514 O O . VAL A 1 205 ? -9.935 -1.185 10.520 1.00 97.88 205 VAL A O 1
ATOM 1517 N N . VAL A 1 206 ? -9.269 -0.220 8.590 1.00 98.31 206 VAL A N 1
ATOM 1518 C CA . VAL A 1 206 ? -9.393 -1.402 7.741 1.00 98.31 206 VAL A CA 1
ATOM 1519 C C . VAL A 1 206 ? -8.064 -1.721 7.066 1.00 98.31 206 VAL A C 1
ATOM 1521 O O . VAL A 1 206 ? -7.133 -0.917 7.056 1.00 98.31 206 VAL A O 1
ATOM 1524 N N . ARG A 1 207 ? -7.965 -2.936 6.538 1.00 97.75 207 ARG A N 1
ATOM 1525 C CA . ARG A 1 207 ? -6.842 -3.416 5.740 1.00 97.75 207 ARG A CA 1
ATOM 1526 C C . ARG A 1 207 ? -7.367 -4.019 4.435 1.00 97.75 207 ARG A C 1
ATOM 1528 O O . ARG A 1 207 ? -8.429 -4.649 4.471 1.00 97.75 207 ARG A O 1
ATOM 1535 N N . PRO A 1 208 ? -6.641 -3.889 3.319 1.00 98.12 208 PRO A N 1
ATOM 1536 C CA . PRO A 1 208 ? -7.027 -4.535 2.074 1.00 98.12 208 PRO A CA 1
ATOM 1537 C C . PRO A 1 208 ? -6.994 -6.059 2.224 1.00 98.12 208 PRO A C 1
ATOM 1539 O O . PRO A 1 208 ? -6.114 -6.614 2.892 1.00 98.12 208 PRO A O 1
ATOM 1542 N N . ILE A 1 209 ? -7.957 -6.745 1.611 1.00 96.44 209 ILE A N 1
ATOM 1543 C CA . ILE A 1 209 ? -7.925 -8.202 1.479 1.00 96.44 209 ILE A CA 1
ATOM 1544 C C . ILE A 1 209 ? -6.888 -8.546 0.408 1.00 96.44 209 ILE A C 1
ATOM 1546 O O . ILE A 1 209 ? -6.946 -8.005 -0.693 1.00 96.44 209 ILE A O 1
ATOM 1550 N N . LEU A 1 210 ? -5.973 -9.470 0.721 1.00 94.69 210 LEU A N 1
ATOM 1551 C CA . LEU A 1 210 ? -4.847 -9.852 -0.142 1.00 94.69 210 LEU A CA 1
ATOM 1552 C C . LEU A 1 210 ? -5.276 -10.117 -1.592 1.00 94.69 210 LEU A C 1
ATOM 1554 O O . LEU A 1 210 ? -4.768 -9.476 -2.503 1.00 94.69 210 LEU A O 1
ATOM 1558 N N . ALA A 1 211 ? -6.241 -11.020 -1.794 1.00 94.50 211 ALA A N 1
ATOM 1559 C CA . ALA A 1 211 ? -6.694 -11.411 -3.128 1.00 94.50 211 ALA A CA 1
ATOM 1560 C C . ALA A 1 211 ? -7.290 -10.235 -3.922 1.00 94.50 211 ALA A C 1
ATOM 1562 O O . ALA A 1 211 ? -6.993 -10.076 -5.099 1.00 94.50 211 ALA A O 1
ATOM 1563 N N . ALA A 1 212 ? -8.091 -9.385 -3.272 1.00 96.88 212 ALA A N 1
ATOM 1564 C CA . ALA A 1 212 ? -8.705 -8.233 -3.927 1.00 96.88 212 ALA A CA 1
ATOM 1565 C C . ALA A 1 212 ? -7.675 -7.146 -4.269 1.00 96.88 212 ALA A C 1
ATOM 1567 O O . ALA A 1 212 ? -7.749 -6.544 -5.334 1.00 96.88 212 ALA A O 1
ATOM 1568 N N . ALA A 1 213 ? -6.703 -6.912 -3.384 1.00 97.12 213 ALA A N 1
ATOM 1569 C CA . ALA A 1 213 ? -5.650 -5.929 -3.607 1.00 97.12 213 ALA A CA 1
ATOM 1570 C C . ALA A 1 213 ? -4.691 -6.355 -4.728 1.00 97.12 213 ALA A C 1
ATOM 1572 O O . ALA A 1 213 ? -4.314 -5.525 -5.549 1.00 97.12 213 ALA A O 1
ATOM 1573 N N . LEU A 1 214 ? -4.332 -7.644 -4.792 1.00 95.62 214 LEU A N 1
ATOM 1574 C CA . LEU A 1 214 ? -3.518 -8.182 -5.884 1.00 95.62 214 LEU A CA 1
ATOM 1575 C C . LEU A 1 214 ? -4.257 -8.115 -7.222 1.00 95.62 214 LEU A C 1
ATOM 1577 O O . LEU A 1 214 ? -3.678 -7.631 -8.184 1.00 95.62 214 LEU A O 1
ATOM 1581 N N . ALA A 1 215 ? -5.543 -8.481 -7.261 1.00 96.44 215 ALA A N 1
ATOM 1582 C CA . ALA A 1 215 ? -6.349 -8.369 -8.478 1.00 96.44 215 ALA A CA 1
ATOM 1583 C C . ALA A 1 215 ? -6.463 -6.916 -8.981 1.00 96.44 215 ALA A C 1
ATOM 1585 O O . ALA A 1 215 ? -6.412 -6.673 -10.184 1.00 96.44 215 ALA A O 1
ATOM 1586 N N . ALA A 1 216 ? -6.582 -5.940 -8.074 1.00 97.62 216 ALA A N 1
ATOM 1587 C CA . ALA A 1 216 ? -6.580 -4.524 -8.439 1.00 97.62 216 ALA A CA 1
ATOM 1588 C C . ALA A 1 216 ? -5.208 -4.061 -8.965 1.00 97.62 216 ALA A C 1
ATOM 1590 O O . ALA A 1 216 ? -5.146 -3.314 -9.939 1.00 97.62 216 ALA A O 1
ATOM 1591 N N . ALA A 1 217 ? -4.114 -4.543 -8.366 1.00 96.38 217 ALA A N 1
ATOM 1592 C CA . ALA A 1 217 ? -2.762 -4.299 -8.865 1.00 96.38 217 ALA A CA 1
ATOM 1593 C C . ALA A 1 217 ? -2.543 -4.904 -10.262 1.00 96.38 217 ALA A C 1
ATOM 1595 O O . ALA A 1 217 ? -2.008 -4.230 -11.135 1.00 96.38 217 ALA A O 1
ATOM 1596 N N . ASP A 1 218 ? -2.985 -6.144 -10.494 1.00 95.69 218 ASP A N 1
ATOM 1597 C CA . ASP A 1 218 ? -2.937 -6.803 -11.806 1.00 95.69 218 ASP A CA 1
ATOM 1598 C C . ASP A 1 218 ? -3.699 -6.008 -12.867 1.00 95.69 218 ASP A C 1
ATOM 1600 O O . ASP A 1 218 ? -3.181 -5.765 -13.955 1.00 95.69 218 ASP A O 1
ATOM 1604 N N . ALA A 1 219 ? -4.915 -5.563 -12.541 1.00 96.00 219 ALA A N 1
ATOM 1605 C CA . ALA A 1 219 ? -5.727 -4.756 -13.444 1.00 96.00 219 ALA A CA 1
ATOM 1606 C C . ALA A 1 219 ? -5.029 -3.442 -13.824 1.00 96.00 219 ALA A C 1
ATOM 1608 O O . ALA A 1 219 ? -5.021 -3.079 -14.999 1.00 96.00 219 ALA A O 1
ATOM 1609 N N . TRP A 1 220 ? -4.404 -2.764 -12.857 1.00 94.25 220 TRP A N 1
ATOM 1610 C CA . TRP A 1 220 ? -3.662 -1.535 -13.127 1.00 94.25 220 TRP A CA 1
ATOM 1611 C C . TRP A 1 220 ? -2.415 -1.780 -13.981 1.00 94.25 220 TRP A C 1
ATOM 1613 O O . TRP A 1 220 ? -2.207 -1.060 -14.954 1.00 94.25 220 TRP A O 1
ATOM 1623 N N . ILE A 1 221 ? -1.622 -2.812 -1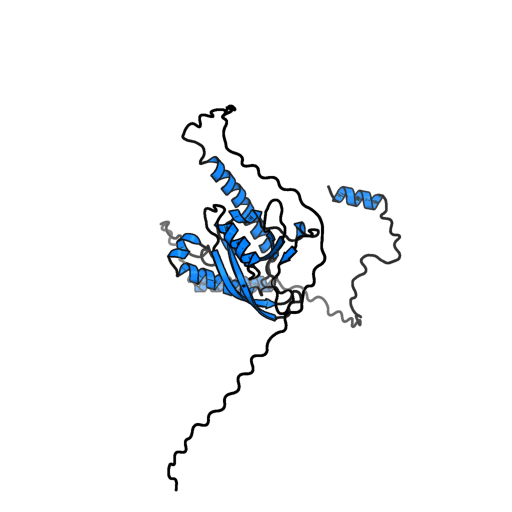3.673 1.00 91.31 221 ILE A N 1
ATOM 1624 C CA . ILE A 1 221 ? -0.439 -3.169 -14.472 1.00 91.31 221 ILE A CA 1
ATOM 1625 C C . ILE A 1 221 ? -0.855 -3.469 -15.918 1.00 91.31 221 ILE A C 1
ATOM 1627 O O . ILE A 1 221 ? -0.260 -2.935 -16.847 1.00 91.31 221 ILE A O 1
ATOM 1631 N N . ASN A 1 222 ? -1.919 -4.250 -16.119 1.00 92.06 222 ASN A N 1
ATOM 1632 C CA . ASN A 1 222 ? -2.428 -4.568 -17.454 1.00 92.06 222 ASN A CA 1
ATOM 1633 C C . ASN A 1 222 ? -2.932 -3.329 -18.203 1.00 92.06 222 ASN A C 1
ATOM 1635 O O . ASN A 1 222 ? -2.692 -3.205 -19.402 1.00 92.06 222 ASN A O 1
ATOM 1639 N N . GLN A 1 223 ? -3.602 -2.405 -17.510 1.00 89.81 223 GLN A N 1
ATOM 1640 C CA . GLN A 1 223 ? -4.019 -1.138 -18.107 1.00 89.81 223 GLN A CA 1
ATOM 1641 C C . GLN A 1 223 ? -2.807 -0.299 -18.525 1.00 89.81 223 GLN A C 1
ATOM 1643 O O . GLN A 1 223 ? -2.758 0.190 -19.649 1.00 89.81 223 GLN A O 1
ATOM 1648 N N . ALA A 1 224 ? -1.809 -0.177 -17.653 1.00 84.50 224 ALA A N 1
ATOM 1649 C CA . ALA A 1 224 ? -0.609 0.590 -17.948 1.00 84.50 224 ALA A CA 1
ATOM 1650 C C . ALA A 1 224 ? 0.229 -0.014 -19.084 1.00 84.50 224 ALA A C 1
ATOM 1652 O O . ALA A 1 224 ? 0.825 0.728 -19.852 1.00 84.50 224 ALA A O 1
ATOM 1653 N N . MET A 1 225 ? 0.249 -1.344 -19.227 1.00 80.56 225 MET A N 1
ATOM 1654 C CA . MET A 1 225 ? 0.890 -2.012 -20.367 1.00 80.56 225 MET A CA 1
ATOM 1655 C C . MET A 1 225 ? 0.120 -1.827 -21.681 1.00 80.56 225 MET A C 1
ATOM 1657 O O . MET A 1 225 ? 0.718 -1.902 -22.750 1.00 80.56 225 MET A O 1
ATOM 1661 N N . ALA A 1 226 ? -1.195 -1.596 -21.629 1.00 85.25 226 ALA A N 1
ATOM 1662 C CA . ALA A 1 226 ? -1.999 -1.320 -22.820 1.00 85.25 226 ALA A CA 1
ATOM 1663 C C . ALA A 1 226 ? -1.826 0.122 -23.333 1.00 85.25 226 ALA A C 1
ATOM 1665 O O . ALA A 1 226 ? -2.102 0.397 -24.502 1.00 85.25 226 ALA A O 1
ATOM 1666 N N . GLU A 1 227 ? -1.381 1.038 -22.471 1.00 80.25 227 GLU A N 1
ATOM 1667 C CA . GLU A 1 227 ? -1.156 2.445 -22.790 1.00 80.25 227 GLU A CA 1
ATOM 1668 C C . GLU A 1 227 ? 0.341 2.679 -23.094 1.00 80.25 227 GLU A C 1
ATOM 1670 O O . GLU A 1 227 ? 1.162 2.696 -22.176 1.00 80.25 227 GLU A O 1
ATOM 1675 N N . PRO A 1 228 ? 0.737 2.883 -24.367 1.00 73.38 228 PRO A N 1
ATOM 1676 C CA . PRO A 1 228 ? 2.152 2.929 -24.754 1.00 73.38 228 PRO A CA 1
ATOM 1677 C C . PRO A 1 228 ? 2.944 4.058 -24.070 1.00 73.38 228 PRO A C 1
ATOM 1679 O O . PRO A 1 228 ? 4.133 3.904 -23.820 1.00 73.38 228 PRO A O 1
ATOM 1682 N N . GLU A 1 229 ? 2.288 5.162 -23.700 1.00 72.62 229 GLU A N 1
ATOM 1683 C CA . GLU A 1 229 ? 2.907 6.279 -22.966 1.00 72.62 229 GLU A CA 1
ATOM 1684 C C . GLU A 1 229 ? 3.255 5.918 -21.507 1.00 72.62 229 GLU A C 1
ATOM 1686 O O . GLU A 1 229 ? 4.227 6.423 -20.947 1.00 72.62 229 GLU A O 1
ATOM 1691 N N . LEU A 1 230 ? 2.485 5.021 -20.881 1.00 66.06 230 LEU A N 1
ATOM 1692 C CA . LEU A 1 230 ? 2.726 4.540 -19.515 1.00 66.06 230 LEU A CA 1
ATOM 1693 C C . LEU A 1 230 ? 3.739 3.393 -19.477 1.00 66.06 230 LEU A C 1
ATOM 1695 O O . LEU A 1 230 ? 4.461 3.243 -18.486 1.00 66.06 230 LEU A O 1
ATOM 1699 N N . GLN A 1 231 ? 3.834 2.620 -20.559 1.00 67.44 231 GLN A N 1
ATOM 1700 C CA . GLN A 1 231 ? 4.764 1.499 -20.677 1.00 67.44 231 GLN A CA 1
ATOM 1701 C C . GLN A 1 231 ? 6.233 1.937 -20.542 1.00 67.44 231 GLN A C 1
ATOM 1703 O O . GLN A 1 231 ? 7.009 1.268 -19.855 1.00 67.44 231 GLN A O 1
ATOM 1708 N N . GLU A 1 232 ? 6.606 3.085 -21.118 1.00 68.00 232 GLU A N 1
ATOM 1709 C CA . GLU A 1 232 ? 7.965 3.647 -21.011 1.00 68.00 232 GLU A CA 1
ATOM 1710 C C . GLU A 1 232 ? 8.326 4.051 -19.572 1.00 68.00 232 GLU A C 1
ATOM 1712 O O . GLU A 1 232 ? 9.480 3.954 -19.157 1.00 68.00 232 GLU A O 1
ATOM 1717 N N . SER A 1 233 ? 7.327 4.467 -18.791 1.00 64.06 233 SER A N 1
ATOM 1718 C CA . SER A 1 233 ? 7.490 4.921 -17.409 1.00 64.06 233 SER A CA 1
ATOM 1719 C C . SER A 1 233 ? 7.589 3.758 -16.420 1.00 64.06 233 SER A C 1
ATOM 1721 O O . SER A 1 233 ? 8.405 3.789 -15.496 1.00 64.06 233 SER A O 1
ATOM 1723 N N . MET A 1 234 ? 6.797 2.698 -16.610 1.00 60.88 234 MET A N 1
ATOM 1724 C CA . MET A 1 234 ? 6.687 1.632 -15.613 1.00 60.88 234 MET A CA 1
ATOM 1725 C C . MET A 1 234 ? 7.815 0.598 -15.704 1.00 60.88 234 MET A C 1
ATOM 1727 O O . MET A 1 234 ? 8.193 0.032 -14.687 1.00 60.88 234 MET A O 1
ATOM 1731 N N . GLY A 1 235 ? 8.475 0.392 -16.840 1.00 60.16 235 GLY A N 1
ATOM 1732 C CA . GLY A 1 235 ? 9.502 -0.652 -16.928 1.00 60.16 235 GLY A CA 1
ATOM 1733 C C . GLY A 1 235 ? 8.944 -2.057 -16.633 1.00 60.16 235 GLY A C 1
ATOM 1734 O O . GLY A 1 235 ? 7.865 -2.252 -16.071 1.00 60.16 235 GLY A O 1
ATOM 1735 N N . GLU A 1 236 ? 9.662 -3.077 -17.072 1.00 59.34 236 GLU A N 1
ATOM 1736 C CA . GLU A 1 236 ? 9.145 -4.444 -17.098 1.00 59.34 236 GLU A CA 1
ATOM 1737 C C . GLU A 1 236 ? 8.851 -4.956 -15.673 1.00 59.34 236 GLU A C 1
ATOM 1739 O O . GLU A 1 236 ? 9.749 -5.224 -14.864 1.00 59.34 236 GLU A O 1
ATOM 1744 N N . TYR A 1 237 ? 7.564 -5.088 -15.330 1.00 53.44 237 TYR A N 1
ATOM 1745 C CA . TYR A 1 237 ? 7.154 -5.942 -14.223 1.00 53.44 237 TYR A CA 1
ATOM 1746 C C . TYR A 1 237 ? 7.420 -7.376 -14.660 1.00 53.44 237 TYR A C 1
ATOM 1748 O O . TYR A 1 237 ? 6.569 -7.996 -15.286 1.00 53.44 237 TYR A O 1
ATOM 1756 N N . ALA A 1 238 ? 8.595 -7.903 -14.322 1.00 47.59 238 ALA A N 1
ATOM 1757 C CA . ALA A 1 238 ? 8.860 -9.328 -14.418 1.00 47.59 238 ALA A CA 1
ATOM 1758 C C . ALA A 1 238 ? 7.917 -10.056 -13.447 1.00 47.59 238 ALA A C 1
ATOM 1760 O O . ALA A 1 238 ? 8.215 -10.261 -12.265 1.00 47.59 238 ALA A O 1
ATOM 1761 N N . THR A 1 239 ? 6.723 -10.402 -13.919 1.00 45.59 239 THR A N 1
ATOM 1762 C CA . THR A 1 239 ? 5.896 -11.437 -13.319 1.00 45.59 239 THR A CA 1
ATOM 1763 C C . THR A 1 239 ? 6.664 -12.740 -13.469 1.00 45.59 239 THR A C 1
ATOM 1765 O O . THR A 1 239 ? 6.506 -13.456 -14.450 1.00 45.59 239 THR A O 1
ATOM 1768 N N . ALA A 1 240 ? 7.497 -13.051 -12.475 1.00 44.69 240 ALA A N 1
ATOM 1769 C CA . ALA A 1 240 ? 8.273 -14.288 -12.351 1.00 44.69 240 ALA A CA 1
ATOM 1770 C C . ALA A 1 240 ? 7.398 -15.560 -12.199 1.00 44.69 240 ALA A C 1
ATOM 1772 O O . ALA A 1 240 ? 7.797 -16.525 -11.553 1.00 44.69 240 ALA A O 1
ATOM 1773 N N . ALA A 1 241 ? 6.175 -15.545 -12.735 1.00 45.38 241 ALA A N 1
ATOM 1774 C CA . ALA A 1 241 ? 5.244 -16.660 -12.769 1.00 45.38 241 ALA A CA 1
ATOM 1775 C C . ALA A 1 241 ? 5.202 -17.365 -14.138 1.00 45.38 241 ALA A C 1
ATOM 1777 O O . ALA A 1 241 ? 4.670 -18.469 -14.188 1.00 45.38 241 ALA A O 1
ATOM 1778 N N . GLU A 1 242 ? 5.770 -16.791 -15.208 1.00 46.09 242 GLU A N 1
ATOM 1779 C CA . GLU A 1 242 ? 5.740 -17.418 -16.547 1.00 46.09 242 GLU A CA 1
ATOM 1780 C C . GLU A 1 242 ? 7.123 -17.635 -17.191 1.00 46.09 242 GLU A C 1
ATOM 1782 O O . GLU A 1 242 ? 7.253 -18.467 -18.078 1.00 46.09 242 GLU A O 1
ATOM 1787 N N . GLU A 1 243 ? 8.200 -17.035 -16.676 1.00 44.03 243 GLU A N 1
ATOM 1788 C CA . GLU A 1 243 ? 9.545 -17.142 -17.277 1.00 44.03 243 GLU A CA 1
ATOM 1789 C C . GLU A 1 243 ? 10.393 -18.299 -16.696 1.00 44.03 243 GLU A C 1
ATOM 1791 O O . GLU A 1 243 ? 11.593 -18.178 -16.467 1.00 44.03 243 GLU A O 1
ATOM 1796 N N . ALA A 1 244 ? 9.754 -19.434 -16.394 1.00 44.66 244 ALA A N 1
ATOM 1797 C CA . ALA A 1 244 ? 10.441 -20.671 -15.997 1.00 44.66 244 ALA A CA 1
ATOM 1798 C C . ALA A 1 244 ? 10.250 -21.817 -17.008 1.00 44.66 244 ALA A C 1
ATOM 1800 O O . ALA A 1 244 ? 10.606 -22.954 -16.700 1.00 44.66 244 ALA A O 1
ATOM 1801 N N . ALA A 1 245 ? 9.674 -21.547 -18.183 1.00 47.00 245 ALA A N 1
ATOM 1802 C CA . ALA A 1 245 ? 9.372 -22.581 -19.171 1.00 47.00 245 ALA A CA 1
ATOM 1803 C C . ALA A 1 245 ? 9.439 -22.087 -20.628 1.00 47.00 245 ALA A C 1
ATOM 1805 O O . ALA A 1 245 ? 8.671 -22.557 -21.460 1.00 47.00 245 ALA A O 1
ATOM 1806 N N . GLU A 1 246 ? 10.343 -21.159 -20.948 1.00 44.19 246 GLU A N 1
ATOM 1807 C CA . GLU A 1 246 ? 10.752 -20.950 -22.341 1.00 44.19 246 GLU A CA 1
ATOM 1808 C C . GLU A 1 246 ? 12.179 -21.466 -22.513 1.00 44.19 246 GLU A C 1
ATOM 1810 O O . GLU A 1 246 ? 13.179 -20.805 -22.245 1.00 44.19 246 GLU A O 1
ATOM 1815 N N . ASP A 1 247 ? 12.195 -22.746 -22.860 1.00 46.66 247 ASP A N 1
ATOM 1816 C CA . ASP A 1 247 ? 13.248 -23.527 -23.482 1.00 46.66 247 ASP A CA 1
ATOM 1817 C C . ASP A 1 247 ? 14.237 -22.708 -24.343 1.00 46.66 247 ASP A C 1
ATOM 1819 O O . ASP A 1 247 ? 13.971 -22.390 -25.502 1.00 46.66 247 ASP A O 1
ATOM 1823 N N . GLU A 1 248 ? 15.448 -22.477 -23.822 1.00 44.16 248 GLU A N 1
ATOM 1824 C CA . GLU A 1 248 ? 16.651 -22.353 -24.658 1.00 44.16 248 GLU A CA 1
ATOM 1825 C C . GLU A 1 248 ? 17.027 -23.757 -25.164 1.00 44.16 248 GLU A C 1
ATOM 1827 O O . GLU A 1 248 ? 17.914 -24.433 -24.635 1.00 44.16 248 GLU A O 1
ATOM 1832 N N . VAL A 1 249 ? 16.327 -24.215 -26.201 1.00 50.19 249 VAL A N 1
ATOM 1833 C CA . VAL A 1 249 ? 16.822 -25.266 -27.093 1.00 50.19 249 VAL A CA 1
ATOM 1834 C C . VAL A 1 249 ? 17.470 -24.562 -28.274 1.00 50.19 249 VAL A C 1
ATOM 1836 O O . VAL A 1 249 ? 16.786 -24.177 -29.210 1.00 50.19 249 VAL A O 1
ATOM 1839 N N . ASP A 1 250 ? 18.787 -24.379 -28.213 1.00 48.12 250 ASP A N 1
ATOM 1840 C CA . ASP A 1 250 ? 19.628 -24.348 -29.412 1.00 48.12 250 ASP A CA 1
ATOM 1841 C C . ASP A 1 250 ? 21.084 -24.648 -29.039 1.00 48.12 250 ASP A C 1
ATOM 1843 O O . ASP A 1 250 ? 21.897 -23.793 -28.683 1.00 48.12 250 ASP A O 1
ATOM 1847 N N . GLY A 1 251 ? 21.399 -25.937 -29.109 1.00 42.50 251 GLY A N 1
ATOM 1848 C CA . GLY A 1 251 ? 22.732 -26.490 -28.949 1.00 42.50 251 GLY A CA 1
ATOM 1849 C C . GLY A 1 251 ? 22.785 -27.848 -29.627 1.00 42.50 251 GLY A C 1
ATOM 1850 O O . GLY A 1 251 ? 22.719 -28.875 -28.958 1.00 42.50 251 GLY A O 1
ATOM 1851 N N . GLU A 1 252 ? 22.852 -27.822 -30.958 1.00 49.75 252 GLU A N 1
ATOM 1852 C CA . GLU A 1 252 ? 23.029 -28.965 -31.855 1.00 49.75 252 GLU A CA 1
ATOM 1853 C C . GLU A 1 252 ? 24.083 -29.949 -31.318 1.00 49.75 252 GLU A C 1
ATOM 1855 O O . GLU A 1 252 ? 25.292 -29.715 -31.356 1.00 49.75 252 GLU A O 1
ATOM 1860 N N . GLY A 1 253 ? 23.602 -31.080 -30.816 1.00 47.22 253 GLY A N 1
ATOM 1861 C CA . GLY A 1 253 ? 24.398 -32.241 -30.468 1.00 47.22 253 GLY A CA 1
ATOM 1862 C C . GLY A 1 253 ? 23.581 -33.469 -30.809 1.00 47.22 253 GLY A C 1
ATOM 1863 O O . GLY A 1 253 ? 22.735 -33.881 -30.024 1.00 47.22 253 GLY A O 1
ATOM 1864 N N . GLU A 1 254 ? 23.816 -34.015 -32.001 1.00 47.22 254 GLU A N 1
ATOM 1865 C CA . GLU A 1 254 ? 23.289 -35.298 -32.462 1.00 47.22 254 GLU A CA 1
ATOM 1866 C C . GLU A 1 254 ? 23.566 -36.378 -31.404 1.00 47.22 254 GLU A C 1
ATOM 1868 O O . GLU A 1 254 ? 24.659 -36.938 -31.312 1.00 47.22 254 GLU A O 1
ATOM 1873 N N . ASN A 1 255 ? 22.574 -36.657 -30.569 1.00 48.03 255 ASN A N 1
ATOM 1874 C CA . ASN A 1 255 ? 22.538 -37.842 -29.739 1.00 48.03 255 ASN A CA 1
ATOM 1875 C C . ASN A 1 255 ? 21.121 -38.390 -29.852 1.00 48.03 255 ASN A C 1
ATOM 1877 O O . ASN A 1 255 ? 20.192 -37.849 -29.258 1.00 48.03 255 ASN A O 1
ATOM 1881 N N . GLU A 1 256 ? 20.967 -39.427 -30.674 1.00 47.44 256 GLU A N 1
ATOM 1882 C CA . GLU A 1 256 ? 19.762 -40.248 -30.786 1.00 47.44 256 GLU A CA 1
ATOM 1883 C C . GLU A 1 256 ? 19.509 -40.950 -29.439 1.00 47.44 256 GLU A C 1
ATOM 1885 O O . GLU A 1 256 ? 19.807 -42.127 -29.242 1.00 47.44 256 GLU A O 1
ATOM 1890 N N . GLY A 1 257 ? 19.012 -40.189 -28.470 1.00 53.19 257 GLY A N 1
ATOM 1891 C CA . GLY A 1 257 ? 18.379 -40.685 -27.264 1.00 53.19 257 GLY A CA 1
ATOM 1892 C C . GLY A 1 257 ? 16.882 -40.577 -27.474 1.00 53.19 257 GLY A C 1
ATOM 1893 O O . GLY A 1 257 ? 16.334 -39.489 -27.375 1.00 53.19 257 GLY A O 1
ATOM 1894 N N . GLU A 1 258 ? 16.264 -41.702 -27.813 1.00 56.22 258 GLU A N 1
ATOM 1895 C CA . GLU A 1 258 ? 14.821 -41.939 -27.865 1.00 56.22 258 GLU A CA 1
ATOM 1896 C C . GLU A 1 258 ? 14.102 -41.169 -26.738 1.00 56.22 258 GLU A C 1
ATOM 1898 O O . GLU A 1 258 ? 14.203 -41.535 -25.564 1.00 56.22 258 GLU A O 1
ATOM 1903 N N . GLU A 1 259 ? 13.453 -40.048 -27.083 1.00 59.50 259 GLU A N 1
ATOM 1904 C CA . GLU A 1 259 ? 12.666 -39.264 -26.133 1.00 59.50 259 GLU A CA 1
ATOM 1905 C C . GLU A 1 259 ? 11.510 -40.143 -25.641 1.00 59.50 259 GLU A C 1
ATOM 1907 O O . GLU A 1 259 ? 10.724 -40.634 -26.459 1.00 59.50 259 GLU A O 1
ATOM 1912 N N . PRO A 1 260 ? 11.401 -40.394 -24.325 1.00 60.72 260 PRO A N 1
ATOM 1913 C CA . PRO A 1 260 ? 10.301 -41.179 -23.796 1.00 60.72 260 PRO A CA 1
ATOM 1914 C C . PRO A 1 260 ? 8.998 -40.447 -24.103 1.00 60.72 260 PRO A C 1
ATOM 1916 O O . PRO A 1 260 ? 8.872 -39.250 -23.844 1.00 60.72 260 PRO A O 1
ATOM 1919 N N . GLU A 1 261 ? 8.016 -41.162 -24.657 1.00 74.38 261 GLU A N 1
ATOM 1920 C CA . GLU A 1 261 ? 6.721 -40.562 -24.953 1.00 74.38 261 GLU A CA 1
ATOM 1921 C C . GLU A 1 261 ? 6.161 -39.854 -23.704 1.00 74.38 261 GLU A C 1
ATOM 1923 O O . GLU A 1 261 ? 6.281 -40.377 -22.591 1.00 74.38 261 GLU A O 1
ATOM 1928 N N . PRO A 1 262 ? 5.465 -38.713 -23.852 1.00 70.31 262 PRO A N 1
ATOM 1929 C CA . PRO A 1 262 ? 4.952 -37.911 -22.732 1.00 70.31 262 PRO A CA 1
ATOM 1930 C C . PRO A 1 262 ? 4.041 -38.692 -21.760 1.00 70.31 262 PRO A C 1
ATOM 1932 O O . PRO A 1 262 ? 3.809 -38.278 -20.622 1.00 70.31 262 PRO A O 1
ATOM 1935 N N . ASN A 1 263 ? 3.539 -39.862 -22.168 1.00 76.50 263 ASN A N 1
ATOM 1936 C CA . ASN A 1 263 ? 2.816 -40.784 -21.293 1.00 76.50 263 ASN A CA 1
ATOM 1937 C C . ASN A 1 263 ? 3.710 -41.535 -20.289 1.00 76.50 263 ASN A C 1
ATOM 1939 O O . ASN A 1 263 ? 3.242 -41.863 -19.193 1.00 76.50 263 ASN A O 1
ATOM 1943 N N . GLU A 1 264 ? 4.969 -41.810 -20.621 1.00 84.69 264 GLU A N 1
ATOM 1944 C CA . GLU A 1 264 ? 5.909 -42.522 -19.752 1.00 84.69 264 GLU A CA 1
ATOM 1945 C C . GLU A 1 264 ? 6.386 -41.640 -18.596 1.00 84.69 264 GLU A C 1
ATOM 1947 O O . GLU A 1 264 ? 6.464 -42.100 -17.452 1.00 84.69 264 GLU A O 1
ATOM 1952 N N . GLU A 1 265 ? 6.606 -40.350 -18.853 1.00 80.44 265 GLU A N 1
ATOM 1953 C CA . GLU A 1 265 ? 6.925 -39.375 -17.807 1.00 80.44 265 GLU A CA 1
ATOM 1954 C C . GLU A 1 265 ? 5.762 -39.188 -16.831 1.00 80.44 265 GLU A C 1
ATOM 1956 O O . GLU A 1 265 ? 5.949 -39.216 -15.609 1.00 80.44 265 GLU A O 1
ATOM 1961 N N . LEU A 1 266 ? 4.533 -39.106 -17.350 1.00 79.50 266 LEU A N 1
ATOM 1962 C CA . LEU A 1 266 ? 3.317 -39.063 -16.537 1.00 79.50 266 LEU A CA 1
ATOM 1963 C C . LEU A 1 266 ? 3.153 -40.327 -15.680 1.00 79.50 266 LEU A C 1
ATOM 1965 O O . LEU A 1 266 ? 2.734 -40.241 -14.519 1.00 79.50 266 LEU A O 1
ATOM 1969 N N . ALA A 1 267 ? 3.501 -41.498 -16.217 1.00 88.50 267 ALA A N 1
ATOM 1970 C CA . ALA A 1 267 ? 3.499 -42.749 -15.464 1.00 88.50 267 ALA A CA 1
ATOM 1971 C C . ALA A 1 267 ? 4.577 -42.758 -14.365 1.00 88.50 267 ALA A C 1
ATOM 1973 O O . ALA A 1 267 ? 4.281 -43.137 -13.225 1.00 88.50 267 ALA A O 1
ATOM 1974 N N . ARG A 1 268 ? 5.790 -42.270 -14.661 1.00 90.19 268 ARG A N 1
ATOM 1975 C CA . ARG A 1 268 ? 6.884 -42.116 -13.684 1.00 90.19 268 ARG A CA 1
ATOM 1976 C C . ARG A 1 268 ? 6.507 -41.175 -12.541 1.00 90.19 268 ARG A C 1
ATOM 1978 O O . ARG A 1 268 ? 6.683 -41.532 -11.375 1.00 90.19 268 ARG A O 1
ATOM 1985 N N . LEU A 1 269 ? 5.935 -40.012 -12.854 1.00 87.69 269 LEU A N 1
ATOM 1986 C CA . LEU A 1 269 ? 5.498 -39.029 -11.857 1.00 87.69 269 LEU A CA 1
ATOM 1987 C C . LEU A 1 269 ? 4.388 -39.589 -10.958 1.00 87.69 269 LEU A C 1
ATOM 1989 O O . LEU A 1 269 ? 4.446 -39.443 -9.735 1.00 87.69 269 LEU A O 1
ATOM 1993 N N . ARG A 1 270 ? 3.409 -40.301 -11.533 1.00 92.00 270 ARG A N 1
ATOM 1994 C CA . ARG A 1 270 ? 2.343 -40.963 -10.759 1.00 92.00 270 ARG A CA 1
ATOM 1995 C C . ARG A 1 270 ? 2.886 -42.053 -9.832 1.00 92.00 270 ARG A C 1
ATOM 1997 O O . ARG A 1 270 ? 2.449 -42.133 -8.683 1.00 92.00 270 ARG A O 1
ATOM 2004 N N . ALA A 1 271 ? 3.846 -42.855 -10.297 1.00 92.62 271 ALA A N 1
ATOM 2005 C CA . ALA A 1 271 ? 4.494 -43.878 -9.475 1.00 92.62 271 ALA A CA 1
ATOM 2006 C C . ALA A 1 271 ? 5.259 -43.257 -8.294 1.00 92.62 271 ALA A C 1
ATOM 2008 O O . ALA A 1 271 ? 5.128 -43.718 -7.159 1.00 92.62 271 ALA A O 1
ATOM 2009 N N . HIS A 1 272 ? 5.976 -42.158 -8.535 1.00 90.62 272 HIS A N 1
ATOM 2010 C CA . HIS A 1 272 ? 6.737 -41.473 -7.493 1.00 90.62 272 HIS A CA 1
ATOM 2011 C C . HIS A 1 272 ? 5.841 -40.832 -6.415 1.00 90.62 272 HIS A C 1
ATOM 2013 O O . HIS A 1 272 ? 6.154 -40.889 -5.224 1.00 90.62 272 HIS A O 1
ATOM 2019 N N . ILE A 1 273 ? 4.686 -40.270 -6.800 1.00 90.19 273 ILE A N 1
ATOM 2020 C CA . ILE A 1 273 ? 3.701 -39.726 -5.845 1.00 90.19 273 ILE A CA 1
ATOM 2021 C C . ILE A 1 273 ? 3.138 -40.834 -4.943 1.00 90.19 273 ILE A C 1
ATOM 2023 O O . ILE A 1 273 ? 3.025 -40.637 -3.730 1.00 90.19 273 ILE A O 1
ATOM 2027 N N . LEU A 1 274 ? 2.820 -42.003 -5.508 1.00 91.06 274 LEU A N 1
ATOM 2028 C CA . LEU A 1 274 ? 2.336 -43.154 -4.739 1.00 91.06 274 LEU A CA 1
ATOM 2029 C C . LEU A 1 274 ? 3.384 -43.663 -3.743 1.00 91.06 274 LEU A C 1
ATOM 2031 O O . LEU A 1 274 ? 3.049 -43.946 -2.592 1.00 91.06 274 LEU A O 1
ATOM 2035 N N . GLU A 1 275 ? 4.652 -43.722 -4.150 1.00 90.81 275 GLU A N 1
ATOM 2036 C CA . GLU A 1 275 ? 5.754 -44.111 -3.268 1.00 90.81 275 GLU A CA 1
ATOM 2037 C C . GLU A 1 275 ? 5.912 -43.138 -2.086 1.00 90.81 275 GLU A C 1
ATOM 2039 O O . GLU A 1 275 ? 5.973 -43.559 -0.927 1.00 90.81 275 GLU A O 1
ATOM 2044 N N . ARG A 1 276 ? 5.881 -41.825 -2.347 1.00 85.00 276 ARG A N 1
ATOM 2045 C CA . ARG A 1 276 ? 5.932 -40.800 -1.288 1.00 85.00 276 ARG A CA 1
ATOM 2046 C C . ARG A 1 276 ? 4.724 -40.847 -0.353 1.00 85.00 276 ARG A C 1
ATOM 2048 O O . ARG A 1 276 ? 4.865 -40.602 0.847 1.00 85.00 276 ARG A O 1
ATOM 2055 N N . ALA A 1 277 ? 3.540 -41.168 -0.869 1.00 84.81 277 ALA A N 1
ATOM 2056 C CA . ALA A 1 277 ? 2.337 -41.323 -0.052 1.00 84.81 277 ALA A CA 1
ATOM 2057 C C . ALA A 1 277 ? 2.427 -42.554 0.871 1.00 84.81 277 ALA A C 1
ATOM 2059 O O . ALA A 1 277 ? 1.985 -42.497 2.021 1.00 84.81 277 ALA A O 1
ATOM 2060 N N . ALA A 1 278 ? 3.060 -43.637 0.409 1.00 85.00 278 ALA A N 1
ATOM 2061 C CA . ALA A 1 278 ? 3.308 -44.830 1.219 1.00 85.00 278 ALA A CA 1
ATOM 2062 C C . ALA A 1 278 ? 4.352 -44.583 2.324 1.00 85.00 278 ALA A C 1
ATOM 2064 O O . ALA A 1 278 ? 4.201 -45.082 3.439 1.00 85.00 278 ALA A O 1
ATOM 2065 N N . GLN A 1 279 ? 5.3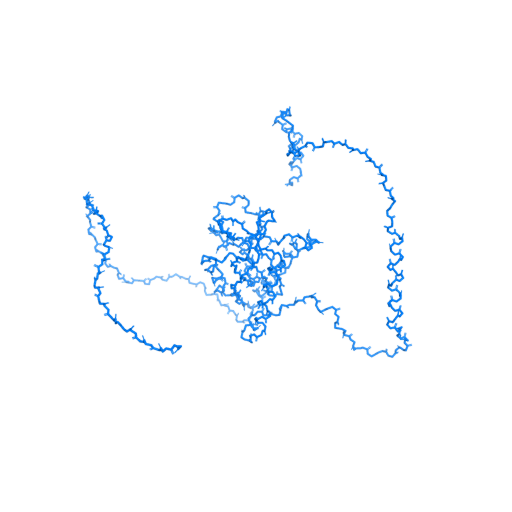80 -43.774 2.050 1.00 84.50 279 GLN A N 1
ATOM 2066 C CA . GLN A 1 279 ? 6.413 -43.423 3.036 1.00 84.50 279 GLN A CA 1
ATOM 2067 C C . GLN A 1 279 ? 5.944 -42.396 4.078 1.00 84.50 279 GLN A C 1
ATOM 2069 O O . GLN A 1 279 ? 6.534 -42.290 5.151 1.00 84.50 279 GLN A O 1
ATOM 2074 N N . SER A 1 280 ? 4.884 -41.639 3.787 1.00 76.25 280 SER A N 1
ATOM 2075 C CA . SER A 1 280 ? 4.420 -40.532 4.631 1.00 76.25 280 SER A CA 1
ATOM 2076 C C . SER A 1 280 ? 3.241 -40.873 5.546 1.00 76.25 280 SER A C 1
ATOM 2078 O O . SER A 1 280 ? 2.585 -39.959 6.031 1.00 76.25 280 SER A O 1
ATOM 2080 N N . HIS A 1 281 ? 2.969 -42.150 5.843 1.00 57.69 281 HIS A N 1
ATOM 2081 C CA . HIS A 1 281 ? 2.001 -42.508 6.889 1.00 57.69 281 HIS A CA 1
ATOM 2082 C C . HIS A 1 281 ? 2.596 -42.295 8.296 1.00 57.69 281 HIS A C 1
ATOM 2084 O O . HIS A 1 281 ? 3.397 -43.120 8.745 1.00 57.69 281 HIS A O 1
ATOM 2090 N N . PRO A 1 282 ? 2.210 -41.239 9.046 1.00 66.94 282 PRO A N 1
ATOM 2091 C CA . PRO A 1 282 ? 2.486 -41.197 10.472 1.00 66.94 282 PRO A CA 1
ATOM 2092 C C . PRO A 1 282 ? 1.685 -42.308 11.173 1.00 66.94 282 PRO A C 1
ATOM 2094 O O . PRO A 1 282 ? 0.541 -42.582 10.792 1.00 66.94 282 PRO A O 1
ATOM 2097 N N . PRO A 1 283 ? 2.241 -42.952 12.213 1.00 60.06 283 PRO A N 1
ATOM 2098 C CA . PRO A 1 283 ? 1.493 -43.925 12.995 1.00 60.06 283 PRO A CA 1
ATOM 2099 C C . PRO A 1 283 ? 0.255 -43.255 13.617 1.00 60.06 283 PRO A C 1
ATOM 2101 O O . PRO A 1 283 ? 0.351 -42.110 14.070 1.00 60.06 283 PRO A O 1
ATOM 2104 N N . PRO A 1 284 ? -0.901 -43.945 13.680 1.00 53.81 284 PRO A N 1
ATOM 2105 C CA . PRO A 1 284 ? -2.098 -43.413 14.313 1.00 53.81 284 PRO A CA 1
ATOM 2106 C C . PRO A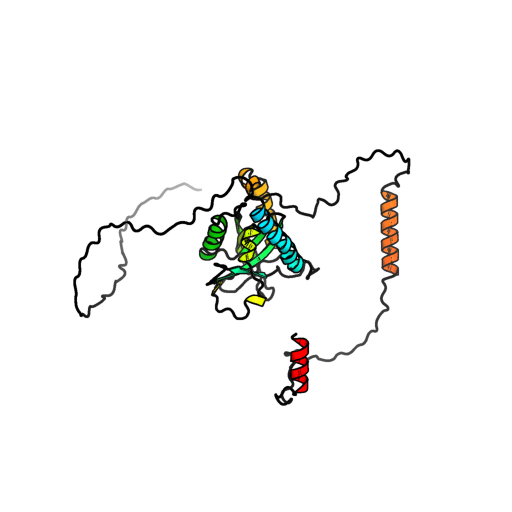 1 284 ? -1.841 -43.231 15.811 1.00 53.81 284 PRO A C 1
ATOM 2108 O O . PRO A 1 284 ? -1.910 -44.169 16.608 1.00 53.81 284 PRO A O 1
ATOM 2111 N N . THR A 1 285 ? -1.539 -42.000 16.210 1.00 62.03 285 THR A N 1
ATOM 2112 C CA . THR A 1 285 ? -1.497 -41.583 17.606 1.00 62.03 285 THR A CA 1
ATOM 2113 C C . THR A 1 285 ? -2.917 -41.551 18.159 1.00 62.03 285 THR A C 1
ATOM 2115 O O . THR A 1 285 ? -3.643 -40.570 18.058 1.00 62.03 285 THR A O 1
ATOM 2118 N N . GLY A 1 286 ? -3.298 -42.692 18.731 1.00 54.56 286 GLY A N 1
ATOM 2119 C CA . GLY A 1 286 ? -3.973 -42.799 20.021 1.00 54.56 286 GLY A CA 1
ATOM 2120 C C . GLY A 1 286 ? -5.152 -41.863 20.273 1.00 54.56 286 GLY A C 1
ATOM 2121 O O . GLY A 1 286 ? -4.998 -40.721 20.697 1.00 54.56 286 GLY A O 1
ATOM 2122 N N . VAL A 1 287 ? -6.345 -42.440 20.164 1.00 53.78 287 VAL A N 1
ATOM 2123 C CA . VAL A 1 287 ? -7.608 -41.923 20.690 1.00 53.78 287 VAL A CA 1
ATOM 2124 C C . VAL A 1 287 ? -7.508 -41.765 22.217 1.00 53.78 287 VAL A C 1
ATOM 2126 O O . VAL A 1 287 ? -7.784 -42.687 22.979 1.00 53.78 287 VAL A O 1
ATOM 2129 N N . GLY A 1 288 ? -7.098 -40.581 22.669 1.00 49.88 288 GLY A N 1
ATOM 2130 C CA . GLY A 1 288 ? -7.086 -40.166 24.071 1.00 49.88 288 GLY A CA 1
ATOM 2131 C C . GLY A 1 288 ? -8.265 -39.252 24.386 1.00 49.88 288 GLY A C 1
ATOM 2132 O O . GLY A 1 288 ? -8.158 -38.030 24.341 1.00 49.88 288 GLY A O 1
ATOM 2133 N N . ARG A 1 289 ? -9.406 -39.862 24.707 1.00 56.47 289 ARG A N 1
ATOM 2134 C CA . ARG A 1 289 ? -10.619 -39.218 25.223 1.00 56.47 289 ARG A CA 1
ATOM 2135 C C . ARG A 1 289 ? -10.323 -38.542 26.569 1.00 56.47 289 ARG A C 1
ATOM 2137 O O . ARG A 1 289 ? -10.218 -39.222 27.582 1.00 56.47 289 ARG A O 1
ATOM 2144 N N . ALA A 1 290 ? -10.279 -37.212 26.598 1.00 46.53 290 ALA A N 1
ATOM 2145 C CA . ALA A 1 290 ? -10.406 -36.427 27.825 1.00 46.53 290 ALA A CA 1
ATOM 2146 C C . ALA A 1 290 ? -11.343 -35.238 27.581 1.00 46.53 290 ALA A C 1
ATOM 2148 O O . ALA A 1 290 ? -10.955 -34.177 27.100 1.00 46.53 290 ALA A O 1
ATOM 2149 N N . SER A 1 291 ? -12.615 -35.452 27.914 1.00 54.25 291 SER A N 1
ATOM 2150 C CA . SER A 1 291 ? -13.625 -34.407 28.050 1.00 54.25 291 SER A CA 1
ATOM 2151 C C . SER A 1 291 ? -13.327 -33.605 29.319 1.00 54.25 291 SER A C 1
ATOM 2153 O O . SER A 1 291 ? -13.851 -33.908 30.387 1.00 54.25 291 SER A O 1
ATOM 2155 N N . GLY A 1 292 ? -12.451 -32.610 29.211 1.00 45.56 292 GLY A N 1
ATOM 2156 C CA . GLY A 1 292 ? -12.230 -31.598 30.239 1.00 45.56 292 GLY A CA 1
ATOM 2157 C C . GLY A 1 292 ? -12.834 -30.275 29.791 1.00 45.56 292 GLY A C 1
ATOM 2158 O O . GLY A 1 292 ? -12.378 -29.684 28.815 1.00 45.56 292 GLY A O 1
ATOM 2159 N N . ALA A 1 293 ? -13.865 -29.810 30.496 1.00 53.16 293 ALA A N 1
ATOM 2160 C CA . ALA A 1 293 ? -14.466 -28.497 30.313 1.00 53.16 293 ALA A CA 1
ATOM 2161 C C . ALA A 1 293 ? -13.411 -27.394 30.519 1.00 53.16 293 ALA A C 1
ATOM 2163 O O . ALA A 1 293 ? -13.114 -26.989 31.642 1.00 53.16 293 ALA A O 1
ATOM 2164 N N . HIS A 1 294 ? -12.821 -26.903 29.431 1.00 45.59 294 HIS A N 1
ATOM 2165 C CA . HIS A 1 294 ? -11.930 -25.753 29.480 1.00 45.59 294 HIS A CA 1
ATOM 2166 C C . HIS A 1 294 ? -12.748 -24.469 29.465 1.00 45.59 294 HIS A C 1
ATOM 2168 O O . HIS A 1 294 ? -13.132 -23.942 28.420 1.00 45.59 294 HIS A O 1
ATOM 2174 N N . GLY A 1 295 ? -12.978 -23.967 30.678 1.00 47.78 295 GLY A N 1
ATOM 2175 C CA . GLY A 1 295 ? -13.334 -22.584 30.923 1.00 47.78 295 GLY A CA 1
ATOM 2176 C C . GLY A 1 295 ? -12.413 -21.633 30.158 1.00 47.78 295 GLY A C 1
ATOM 2177 O O . GLY A 1 295 ? -11.220 -21.882 29.981 1.00 47.78 295 GLY A O 1
ATOM 2178 N N . ARG A 1 296 ? -13.039 -20.560 29.672 1.00 46.28 296 ARG A N 1
ATOM 2179 C CA . ARG A 1 296 ? -12.472 -19.324 29.124 1.00 46.28 296 ARG A CA 1
ATOM 2180 C C . ARG A 1 296 ? -10.954 -19.220 29.313 1.00 46.28 296 ARG A C 1
ATOM 2182 O O . ARG A 1 296 ? -10.478 -18.936 30.408 1.00 46.28 296 ARG A O 1
ATOM 2189 N N . ARG A 1 297 ? -10.211 -19.400 28.215 1.00 47.28 297 ARG A N 1
ATOM 2190 C CA . ARG A 1 297 ? -8.786 -19.060 28.100 1.00 47.28 297 ARG A CA 1
ATOM 2191 C C . ARG A 1 297 ? -8.623 -17.542 28.239 1.00 47.28 297 ARG A C 1
ATOM 2193 O O . ARG A 1 297 ? -8.488 -16.828 27.251 1.00 47.28 297 ARG A O 1
ATOM 2200 N N . GLY A 1 298 ? -8.701 -17.056 29.475 1.00 49.94 298 GLY A N 1
ATOM 2201 C CA . GLY A 1 298 ? -8.148 -15.769 29.864 1.00 49.94 298 GLY A CA 1
ATOM 2202 C C . GLY A 1 298 ? -6.644 -15.783 29.612 1.00 49.94 298 GLY A C 1
ATOM 2203 O O . GLY A 1 298 ? -6.014 -16.843 29.652 1.00 49.94 298 GLY A O 1
ATOM 2204 N N . ALA A 1 299 ? -6.103 -14.611 29.284 1.00 50.31 299 ALA A N 1
ATOM 2205 C CA . ALA A 1 299 ? -4.683 -14.380 29.076 1.00 50.31 299 ALA A CA 1
ATOM 2206 C C . ALA A 1 299 ? -3.862 -15.164 30.107 1.00 50.31 299 ALA A C 1
ATOM 2208 O O . ALA A 1 299 ? -4.072 -15.024 31.312 1.00 50.31 299 ALA A O 1
ATOM 2209 N N . ARG A 1 300 ? -2.959 -16.028 29.628 1.00 49.94 300 ARG A N 1
ATOM 2210 C CA . ARG A 1 300 ? -1.993 -16.691 30.502 1.00 49.94 300 ARG A CA 1
ATOM 2211 C C . ARG A 1 300 ? -1.281 -15.583 31.269 1.00 49.94 300 ARG A C 1
ATOM 2213 O O . ARG A 1 300 ? -0.633 -14.742 30.653 1.00 49.94 300 ARG A O 1
ATOM 2220 N N . HIS A 1 301 ? -1.456 -15.558 32.587 1.00 48.59 301 HIS A N 1
ATOM 2221 C CA . HIS A 1 301 ? -0.682 -14.707 33.473 1.00 48.59 301 HIS A CA 1
ATOM 2222 C C . HIS A 1 301 ? 0.784 -15.117 33.319 1.00 48.59 301 HIS A C 1
ATOM 2224 O O . HIS A 1 301 ? 1.239 -16.067 33.945 1.00 48.59 301 HIS A O 1
ATOM 2230 N N . LEU A 1 302 ? 1.502 -14.420 32.435 1.00 57.53 302 LEU A N 1
ATOM 2231 C CA . LEU A 1 302 ? 2.945 -14.577 32.239 1.00 57.53 302 LEU A CA 1
ATOM 2232 C C . LEU A 1 302 ? 3.737 -14.137 33.479 1.00 57.53 302 LEU A C 1
ATOM 2234 O O . LEU A 1 302 ? 4.926 -14.411 33.570 1.00 57.53 302 LEU A O 1
ATOM 2238 N N . PHE A 1 303 ? 3.062 -13.520 34.452 1.00 56.28 303 PHE A N 1
ATOM 2239 C CA . PHE A 1 303 ? 3.615 -13.152 35.744 1.00 56.28 303 PHE A CA 1
ATOM 2240 C C . PHE A 1 303 ? 2.635 -13.591 36.843 1.00 56.28 303 PHE A C 1
ATOM 2242 O O . PHE A 1 303 ? 1.554 -13.000 36.964 1.00 56.28 303 PHE A O 1
ATOM 2249 N N . PRO A 1 304 ? 2.936 -14.657 37.607 1.00 52.88 304 PRO A N 1
ATOM 2250 C CA . PRO A 1 304 ? 2.132 -15.035 38.761 1.00 52.88 304 PRO A CA 1
ATOM 2251 C C . PRO A 1 304 ? 2.184 -13.907 39.799 1.00 52.88 304 PRO A C 1
ATOM 2253 O O . PRO A 1 304 ? 3.262 -13.444 40.166 1.00 52.88 304 PRO A O 1
ATOM 2256 N N . ALA A 1 305 ? 1.017 -13.477 40.284 1.00 55.12 305 ALA A N 1
ATOM 2257 C CA . ALA A 1 305 ? 0.820 -12.311 41.156 1.00 55.12 305 ALA A CA 1
ATOM 2258 C C . ALA A 1 305 ? 1.397 -12.442 42.589 1.00 55.12 305 ALA A C 1
ATOM 2260 O O . ALA A 1 305 ? 0.930 -11.781 43.509 1.00 55.12 305 ALA A O 1
ATOM 2261 N N . GLY A 1 306 ? 2.403 -13.292 42.793 1.00 57.41 306 GLY A N 1
ATOM 2262 C CA . GLY A 1 306 ? 3.078 -13.497 44.077 1.00 57.41 306 GLY A CA 1
ATOM 2263 C C . GLY A 1 306 ? 4.593 -13.682 43.971 1.00 57.41 306 GLY A C 1
ATOM 2264 O O . GLY A 1 306 ? 5.242 -13.884 44.993 1.00 57.41 306 GLY A O 1
ATOM 2265 N N . ALA A 1 307 ? 5.173 -13.609 42.769 1.00 55.69 307 ALA A N 1
ATOM 2266 C CA . ALA A 1 307 ? 6.621 -13.531 42.623 1.00 55.69 307 ALA A CA 1
ATOM 2267 C C . ALA A 1 307 ? 7.041 -12.085 42.915 1.00 55.69 307 ALA A C 1
ATOM 2269 O O . ALA A 1 307 ? 6.638 -11.170 42.197 1.00 55.69 307 ALA A O 1
ATOM 2270 N N . GLY A 1 308 ? 7.789 -11.875 44.002 1.00 62.00 308 GLY A N 1
ATOM 2271 C CA . GLY A 1 308 ? 8.334 -10.567 44.356 1.00 62.00 308 GLY A CA 1
ATOM 2272 C C . GLY A 1 308 ? 8.975 -9.912 43.134 1.00 62.00 308 GLY A C 1
ATOM 2273 O O . GLY A 1 308 ? 9.730 -10.546 42.405 1.00 62.00 308 GLY A O 1
ATOM 2274 N N . THR A 1 309 ? 8.645 -8.647 42.895 1.00 57.75 309 THR A N 1
ATOM 2275 C CA . THR A 1 309 ? 8.995 -7.866 41.696 1.00 57.75 309 THR A CA 1
ATOM 2276 C C . THR A 1 309 ? 10.489 -7.534 41.570 1.00 57.75 309 THR A C 1
ATOM 2278 O O . THR A 1 309 ? 10.856 -6.590 40.875 1.00 57.75 309 THR A O 1
ATOM 2281 N N . GLY A 1 310 ? 11.364 -8.273 42.249 1.00 70.19 310 GLY A N 1
ATOM 2282 C CA . GLY A 1 310 ? 12.805 -8.148 42.112 1.00 70.19 310 GLY A CA 1
ATOM 2283 C C . GLY A 1 310 ? 13.312 -9.201 41.142 1.00 70.19 310 GLY A C 1
ATOM 2284 O O . GLY A 1 310 ? 13.372 -10.374 41.498 1.00 70.19 310 GLY A O 1
ATOM 2285 N N . LEU A 1 311 ? 13.707 -8.784 39.938 1.00 73.56 311 LEU A N 1
ATOM 2286 C CA . LEU A 1 311 ? 14.651 -9.575 39.151 1.00 73.56 311 LEU A CA 1
ATOM 2287 C C . LEU A 1 311 ? 15.871 -9.824 40.040 1.00 73.56 311 LEU A C 1
ATOM 2289 O O . LEU A 1 311 ? 16.408 -8.878 40.628 1.00 73.56 311 LEU A O 1
ATOM 2293 N N . SER A 1 312 ? 16.273 -11.085 40.187 1.00 84.69 312 SER A N 1
ATOM 2294 C CA . SER A 1 312 ? 17.482 -11.380 40.945 1.00 84.69 312 SER A CA 1
ATOM 2295 C C . SER A 1 312 ? 18.685 -10.758 40.227 1.00 84.69 312 SER A C 1
ATOM 2297 O O . SER A 1 312 ? 18.651 -10.522 39.016 1.00 84.69 312 SER A O 1
ATOM 2299 N N . GLY A 1 313 ? 19.768 -10.483 40.958 1.00 84.94 313 GLY A N 1
ATOM 2300 C CA . GLY A 1 313 ? 20.990 -9.945 40.347 1.00 84.94 313 GLY A CA 1
ATOM 2301 C C . GLY A 1 313 ? 21.503 -10.813 39.189 1.00 84.94 313 GLY A C 1
ATOM 2302 O O . GLY A 1 313 ? 21.946 -10.276 38.178 1.00 84.94 313 GLY A O 1
ATOM 2303 N N . GLY A 1 314 ? 21.336 -12.137 39.290 1.00 87.56 314 GLY A N 1
ATOM 2304 C CA . GLY A 1 314 ? 21.702 -13.079 38.231 1.00 87.56 314 GLY A CA 1
ATOM 2305 C C . GLY A 1 314 ? 20.806 -12.996 36.992 1.00 87.56 314 GLY A C 1
ATOM 2306 O O . GLY A 1 314 ? 21.302 -13.111 35.874 1.00 87.56 314 GLY A O 1
ATOM 2307 N N . ASP A 1 315 ? 19.508 -12.723 37.154 1.00 79.88 315 ASP A N 1
ATOM 2308 C CA . ASP A 1 315 ? 18.598 -12.548 36.011 1.00 79.88 315 ASP A CA 1
ATOM 2309 C C . ASP A 1 315 ? 18.930 -11.273 35.226 1.00 79.88 315 ASP A C 1
ATOM 2311 O O . ASP A 1 315 ? 18.857 -11.252 33.996 1.00 79.88 315 ASP A O 1
ATOM 2315 N N . LEU A 1 316 ? 19.349 -10.214 35.928 1.00 86.38 316 LEU A N 1
ATOM 2316 C CA . LEU A 1 316 ? 19.823 -8.982 35.296 1.00 86.38 316 LEU A CA 1
ATOM 2317 C C . LEU A 1 316 ? 21.150 -9.184 34.557 1.00 86.38 316 LEU A C 1
ATOM 2319 O O . LEU A 1 316 ? 21.312 -8.632 33.470 1.00 86.38 316 LEU A O 1
ATOM 2323 N N . GLU A 1 317 ? 22.080 -9.973 35.099 1.00 85.44 317 GLU A N 1
ATOM 2324 C CA . GLU A 1 317 ? 23.325 -10.321 34.401 1.00 85.44 317 GLU A CA 1
ATOM 2325 C C . GLU A 1 317 ? 23.067 -11.175 33.157 1.00 85.44 317 GLU A C 1
ATOM 2327 O O . GLU A 1 317 ? 23.634 -10.886 32.103 1.00 85.44 317 GLU A O 1
ATOM 2332 N N . HIS A 1 318 ? 22.154 -12.148 33.226 1.00 78.50 318 HIS A N 1
ATOM 2333 C CA . HIS A 1 318 ? 21.758 -12.932 32.055 1.00 78.50 318 HIS A CA 1
ATOM 2334 C C . HIS A 1 318 ? 21.098 -12.076 30.970 1.00 78.50 318 HIS A C 1
ATOM 2336 O O . HIS A 1 318 ? 21.426 -12.226 29.794 1.00 78.50 318 HIS A O 1
ATOM 2342 N N . LEU A 1 319 ? 20.203 -11.156 31.344 1.00 83.38 319 LEU A N 1
ATOM 2343 C CA . LEU A 1 319 ? 19.591 -10.229 30.387 1.00 83.38 319 LEU A CA 1
ATOM 2344 C C . LEU A 1 319 ? 20.629 -9.296 29.757 1.00 83.38 319 LEU A C 1
ATOM 2346 O O . LEU A 1 319 ? 20.539 -9.006 28.566 1.00 83.38 319 LEU A O 1
ATOM 2350 N N . ARG A 1 320 ? 21.628 -8.855 30.530 1.00 84.94 320 ARG A N 1
ATOM 2351 C CA . ARG A 1 320 ? 22.704 -7.986 30.039 1.00 84.94 320 ARG A CA 1
ATOM 2352 C C . ARG A 1 320 ? 23.649 -8.738 29.094 1.00 84.94 320 ARG A C 1
ATOM 2354 O O . ARG A 1 320 ? 24.011 -8.188 28.066 1.00 84.94 320 ARG A O 1
ATOM 2361 N N . ALA A 1 321 ? 23.966 -10.001 29.383 1.00 82.38 321 ALA A N 1
ATOM 2362 C CA . ALA A 1 321 ? 24.755 -10.859 28.496 1.00 82.38 321 ALA A CA 1
ATOM 2363 C C . ALA A 1 321 ? 24.010 -11.231 27.200 1.00 82.38 321 ALA A C 1
ATOM 2365 O O . ALA A 1 321 ? 24.621 -11.332 26.141 1.00 82.38 321 ALA A O 1
ATOM 2366 N N . ALA A 1 322 ? 22.688 -11.423 27.264 1.00 69.38 322 ALA A N 1
ATOM 2367 C CA . ALA A 1 322 ? 21.871 -11.750 26.095 1.00 69.38 322 ALA A CA 1
ATOM 2368 C C . ALA A 1 322 ? 21.590 -10.540 25.183 1.00 69.38 322 ALA A C 1
ATOM 2370 O O . ALA A 1 322 ? 21.270 -10.726 24.010 1.00 69.38 322 ALA A O 1
ATOM 2371 N N . ALA A 1 323 ? 21.679 -9.316 25.712 1.00 74.31 323 ALA A N 1
ATOM 2372 C CA . ALA A 1 323 ? 21.420 -8.087 24.964 1.00 74.31 323 ALA A CA 1
ATOM 2373 C C . ALA A 1 323 ? 22.614 -7.594 24.122 1.00 74.31 323 ALA A C 1
ATOM 2375 O O . ALA A 1 323 ? 22.396 -6.735 23.267 1.00 74.31 323 ALA A O 1
ATOM 2376 N N . GLY A 1 324 ? 23.810 -8.170 24.310 1.00 56.22 324 GLY A N 1
ATOM 2377 C CA . GLY A 1 324 ? 25.036 -7.802 23.589 1.00 56.22 324 GLY A CA 1
ATOM 2378 C C . GLY A 1 324 ? 25.782 -6.651 24.240 1.00 56.22 324 GLY A C 1
ATOM 2379 O O . GLY A 1 324 ? 25.318 -5.499 24.105 1.00 56.22 324 GLY A O 1
#

Secondary structure (DSSP, 8-state):
----------------------PPP--------------------------------SS-GGGHHHHHHHHHHTTHHHHHHHHHHT---TTSPPPEEEEES-SSS--EEEEEEEEEE-SSEEEEEEE--HHHHHHHHHHHHS--SSPPEEEEEEEEEE-TTS-EEEEEEEEEEEEEGGGGGGEEEGGGGTT--PEEE--EETTEE-EE-HHHHHHHHHHHHHHHHHSHHHHHHH-----TTSTT--------------PPPHHHHHHHHHHHHHHHHHHT---------------------SS-TTS-S---HHHHHHHHHHT-

pLDDT: mean 70.49, std 23.52, range [25.33, 98.44]

Foldseek 3Di:
DDDDDDDDDDDDDDDDDDDDDDDDDDDDDDDDDDDDDDDDDDDDDDDDDDDDPDPDDPDDDPPPVVVVVVVLLVVVVVVVCVQVVVDPDPPDAFAWKWFFLDLPDGQAIWIWGWQAAASFFGKTKTAPDPVVVVSLQVLQVPPDPFGKDKDKDFFFKAAPVRHTDGTAIIMIITHTSVSCSRIGHVVVCVPPPHHYHAHDDPNGGIGGDNVRVNVRVVVVVVVLCVPPVSDVRRDDRPPVPPPPDDDPPDDDDDDPDPDPPPVVVVVVVVVVVVVVVVVPDDPPPDDDDDPDPDDDPDPDCPDDPPDPPDDPPVNVVVVVVVVD

Radius of gyration: 34.04 Å; chains: 1; bounding box: 106×98×77 Å